Protein AF-A0A7Z8PC72-F1 (afdb_monomer_lite)

Sequence (316 aa):
MDPALLLHLIEPRPSQLSETHVVFAGTAVPVVIPLSWVDAKQAAAWALKHDSLNIATRAQIALRAGLDQQVWAYLQQDLRGRPLSLELERVLALWAAREQARLSLPAGSELVISGLEARERSTLQRHLSRALNEARIFWQPIGLPRWAGPVHFHILGAAPSPTDTAPDLRPALPRLVLSGPRDPATLRAAAAREINALILAQLAPPPGGWPPWLTVGLDGVMSARANGQVPSPLQALRQRQLAGGAAILTLLRLPAPSVLDEEQQQLSIALLTLLSSDRRRSALPSFLDLIRNGQDAQAAIKTAYGLDLNDLLIER

Structure (mmCIF, N/CA/C/O backbone):
data_AF-A0A7Z8PC72-F1
#
_entry.id   AF-A0A7Z8PC72-F1
#
loop_
_atom_site.group_PDB
_atom_site.id
_atom_site.type_symbol
_atom_site.label_atom_id
_atom_site.label_alt_id
_atom_site.label_comp_id
_atom_site.label_asym_id
_atom_site.label_entity_id
_atom_site.label_seq_id
_atom_site.pdbx_PDB_ins_code
_atom_site.Cartn_x
_atom_site.Cartn_y
_atom_site.Cartn_z
_atom_site.occupancy
_atom_site.B_iso_or_equiv
_atom_site.auth_seq_id
_atom_site.auth_comp_id
_atom_site.auth_asym_id
_atom_site.auth_atom_id
_atom_site.pdbx_PDB_model_num
ATOM 1 N N . MET A 1 1 ? 18.087 -14.234 -53.894 1.00 52.16 1 MET A N 1
ATOM 2 C CA . MET A 1 1 ? 16.969 -14.384 -52.941 1.00 52.16 1 MET A CA 1
ATOM 3 C C . MET A 1 1 ? 16.484 -12.978 -52.647 1.00 52.16 1 MET A C 1
ATOM 5 O O . MET A 1 1 ? 17.316 -12.158 -52.282 1.00 52.16 1 MET A O 1
ATOM 9 N N . ASP A 1 2 ? 15.224 -12.665 -52.943 1.00 56.78 2 ASP A N 1
ATOM 10 C CA . ASP A 1 2 ? 14.689 -11.310 -52.773 1.00 56.78 2 ASP A CA 1
ATOM 11 C C . ASP A 1 2 ? 14.478 -11.024 -51.271 1.00 56.78 2 ASP A C 1
ATOM 13 O O . ASP A 1 2 ? 13.698 -11.738 -50.634 1.00 56.78 2 ASP A O 1
ATOM 17 N N . PRO A 1 3 ? 15.169 -10.036 -50.671 1.00 56.97 3 PRO A N 1
ATOM 18 C CA . PRO A 1 3 ? 14.983 -9.687 -49.264 1.00 56.97 3 PRO A CA 1
ATOM 19 C C . PRO A 1 3 ? 13.542 -9.258 -48.934 1.00 56.97 3 PRO A C 1
ATOM 21 O O . PRO A 1 3 ? 13.123 -9.405 -47.787 1.00 56.97 3 PRO A O 1
ATOM 24 N N . ALA A 1 4 ? 12.752 -8.812 -49.919 1.00 55.69 4 ALA A N 1
ATOM 25 C CA . ALA A 1 4 ? 11.340 -8.483 -49.723 1.00 55.69 4 ALA A CA 1
ATOM 26 C C . ALA A 1 4 ? 10.465 -9.725 -49.446 1.00 55.69 4 ALA A C 1
ATOM 28 O O . ALA A 1 4 ? 9.515 -9.655 -48.667 1.00 55.69 4 ALA A O 1
ATOM 29 N N . LEU A 1 5 ? 10.819 -10.889 -50.006 1.00 54.50 5 LEU A N 1
ATOM 30 C CA . LEU A 1 5 ? 10.111 -12.158 -49.783 1.00 54.50 5 LEU A CA 1
ATOM 31 C C . LEU A 1 5 ? 10.375 -12.747 -48.388 1.00 54.50 5 LEU A C 1
ATOM 33 O O . LEU A 1 5 ? 9.499 -13.398 -47.824 1.00 54.50 5 LEU A O 1
ATOM 37 N N . LEU A 1 6 ? 11.548 -12.480 -47.802 1.00 53.44 6 LEU A N 1
ATOM 38 C CA . LEU A 1 6 ? 11.867 -12.870 -46.423 1.00 53.44 6 LEU A CA 1
ATOM 39 C C . LEU A 1 6 ? 11.043 -12.084 -45.391 1.00 53.44 6 LEU A C 1
ATOM 41 O O . LEU A 1 6 ? 10.697 -12.635 -44.352 1.00 53.44 6 LEU A O 1
ATOM 45 N N . LEU A 1 7 ? 10.679 -10.830 -45.685 1.00 55.28 7 LEU A N 1
ATOM 46 C CA . LEU A 1 7 ? 9.889 -9.978 -44.785 1.00 55.28 7 LEU A CA 1
ATOM 47 C C . LEU A 1 7 ? 8.394 -10.335 -44.763 1.00 55.28 7 LEU A C 1
ATOM 49 O O . LEU A 1 7 ? 7.742 -10.145 -43.740 1.00 55.28 7 LEU A O 1
ATOM 53 N N . HIS A 1 8 ? 7.848 -10.896 -45.847 1.00 53.44 8 HIS A N 1
ATOM 54 C CA . HIS A 1 8 ? 6.446 -11.338 -45.906 1.00 53.44 8 HIS A CA 1
ATOM 55 C C . HIS A 1 8 ? 6.160 -12.659 -45.175 1.00 53.44 8 HIS A C 1
ATOM 57 O O . HIS A 1 8 ? 4.999 -13.032 -45.026 1.00 53.44 8 HIS A O 1
ATOM 63 N N . LEU A 1 9 ? 7.199 -13.356 -44.708 1.00 55.38 9 LEU A N 1
ATOM 64 C CA . LEU A 1 9 ? 7.107 -14.675 -44.071 1.00 55.38 9 LEU A CA 1
ATOM 65 C C . LEU A 1 9 ? 7.453 -14.649 -42.575 1.00 55.38 9 LEU A C 1
ATOM 67 O O . LEU A 1 9 ? 7.576 -15.703 -41.955 1.00 55.38 9 LEU A O 1
ATOM 71 N N . ILE A 1 10 ? 7.625 -13.456 -42.005 1.00 61.69 10 ILE A N 1
ATOM 72 C CA . ILE A 1 10 ? 7.911 -13.263 -40.586 1.00 61.69 10 ILE A CA 1
ATOM 73 C C . ILE A 1 10 ? 6.587 -13.106 -39.839 1.00 61.69 10 ILE A C 1
ATOM 75 O O . ILE A 1 10 ? 5.805 -12.197 -40.123 1.00 61.69 10 ILE A O 1
ATOM 79 N N . GLU A 1 11 ? 6.333 -13.985 -38.868 1.00 70.56 11 GLU A N 1
ATOM 80 C CA . GLU A 1 11 ? 5.199 -13.814 -37.963 1.00 70.56 11 GLU A CA 1
ATOM 81 C C . GLU A 1 11 ? 5.275 -12.450 -37.250 1.00 70.56 11 GLU A C 1
ATOM 83 O O . GLU A 1 11 ? 6.350 -12.025 -36.825 1.00 70.56 11 GLU A O 1
ATOM 88 N N . PRO A 1 12 ? 4.141 -11.759 -37.033 1.00 76.88 12 PRO A N 1
ATOM 89 C CA . PRO A 1 12 ? 4.134 -10.435 -36.404 1.00 76.88 12 PRO A CA 1
ATOM 90 C C . PRO A 1 12 ? 4.516 -10.462 -34.913 1.00 76.88 12 PRO A C 1
ATOM 92 O O . PRO A 1 12 ? 4.591 -9.412 -34.268 1.00 76.88 12 PRO A O 1
ATOM 95 N N . ARG A 1 13 ? 4.712 -11.653 -34.333 1.00 83.12 13 ARG A N 1
ATOM 96 C CA . ARG A 1 13 ? 5.113 -11.843 -32.939 1.00 83.12 13 ARG A CA 1
ATOM 97 C C . ARG A 1 13 ? 6.444 -12.591 -32.878 1.00 83.12 13 ARG A C 1
ATOM 99 O O . ARG A 1 13 ? 6.596 -13.597 -33.565 1.00 83.12 13 ARG A O 1
ATOM 106 N N . PRO A 1 14 ? 7.396 -12.127 -32.053 1.00 88.50 14 PRO A N 1
ATOM 107 C CA . PRO A 1 14 ? 8.634 -12.856 -31.850 1.00 88.50 14 PRO A CA 1
ATOM 108 C C . PRO A 1 14 ? 8.348 -14.190 -31.151 1.00 88.50 14 PRO A C 1
ATOM 110 O O . PRO A 1 14 ? 7.532 -14.260 -30.233 1.00 88.50 14 PRO A O 1
ATOM 113 N N . SER A 1 15 ? 9.045 -15.233 -31.593 1.00 88.88 15 SER A N 1
ATOM 114 C CA . SER A 1 15 ? 9.055 -16.563 -30.972 1.00 88.88 15 SER A CA 1
ATOM 115 C C . SER A 1 15 ? 9.942 -16.614 -29.725 1.00 88.88 15 SER A C 1
ATOM 117 O O . SER A 1 15 ? 9.677 -17.373 -28.795 1.00 88.88 15 SER A O 1
ATOM 119 N N . GLN A 1 16 ? 11.002 -15.798 -29.706 1.00 90.19 16 GLN A N 1
ATOM 120 C CA . GLN A 1 16 ? 11.857 -15.579 -28.547 1.00 90.19 16 GLN A CA 1
ATOM 121 C C . GLN A 1 16 ? 12.235 -14.107 -28.465 1.00 90.19 16 GLN A C 1
ATOM 123 O O . GLN A 1 16 ? 12.408 -13.420 -29.475 1.00 90.19 16 GLN A O 1
ATOM 128 N N . LEU A 1 17 ? 12.416 -13.640 -27.240 1.00 89.94 17 LEU A N 1
ATOM 129 C CA . LEU A 1 17 ? 12.844 -12.288 -26.945 1.00 89.94 17 LEU A CA 1
ATOM 130 C C . LEU A 1 17 ? 13.900 -12.335 -25.845 1.00 89.94 17 LEU A C 1
ATOM 132 O O . LEU A 1 17 ? 13.736 -13.054 -24.860 1.00 89.94 17 LEU A O 1
ATOM 136 N N . SER A 1 18 ? 14.966 -11.560 -26.014 1.00 88.81 18 SER A N 1
ATOM 137 C CA . SER A 1 18 ? 16.018 -11.360 -25.018 1.00 88.81 18 SER A CA 1
ATOM 138 C C . SER A 1 18 ? 16.318 -9.868 -24.836 1.00 88.81 18 SER A C 1
ATOM 140 O O . SER A 1 18 ? 15.707 -9.010 -25.473 1.00 88.81 18 SER A O 1
ATOM 142 N N . GLU A 1 19 ? 17.290 -9.546 -23.980 1.00 84.81 19 GLU A N 1
ATOM 143 C CA . GLU A 1 19 ? 17.751 -8.168 -23.761 1.00 84.81 19 GLU A CA 1
ATOM 144 C C . GLU A 1 19 ? 18.417 -7.532 -24.987 1.00 84.81 19 GLU A C 1
ATOM 146 O O . GLU A 1 19 ? 18.493 -6.305 -25.077 1.00 84.81 19 GLU A O 1
ATOM 151 N N . THR A 1 20 ? 18.922 -8.344 -25.919 1.00 89.44 20 THR A N 1
ATOM 152 C CA . THR A 1 20 ? 19.768 -7.870 -27.024 1.00 89.44 20 THR A CA 1
ATOM 153 C C . THR A 1 20 ? 19.203 -8.168 -28.404 1.00 89.44 20 THR A C 1
ATOM 155 O O . THR A 1 20 ? 19.585 -7.494 -29.360 1.00 89.44 20 THR A O 1
ATOM 158 N N . HIS A 1 21 ? 18.288 -9.129 -28.535 1.00 92.00 21 HIS A N 1
ATOM 159 C CA . HIS A 1 21 ? 17.734 -9.539 -29.824 1.00 92.00 21 HIS A CA 1
ATOM 160 C C . HIS A 1 21 ? 16.311 -10.101 -29.713 1.00 92.00 21 HIS A C 1
ATOM 162 O O . HIS A 1 21 ? 15.885 -10.589 -28.664 1.00 92.00 21 HIS A O 1
ATOM 168 N N . VAL A 1 22 ? 15.595 -10.053 -30.834 1.00 91.56 22 VAL A N 1
ATOM 169 C CA . VAL A 1 22 ? 14.314 -10.726 -31.079 1.00 91.56 22 VAL A CA 1
ATOM 170 C C . VAL A 1 22 ? 14.531 -11.851 -32.088 1.00 91.56 22 VAL A C 1
ATOM 172 O O . VAL A 1 22 ? 15.295 -11.687 -33.041 1.00 91.56 22 VAL A O 1
ATOM 175 N N . VAL A 1 23 ? 13.860 -12.984 -31.893 1.00 91.62 23 VAL A N 1
ATOM 176 C CA . VAL A 1 23 ? 13.876 -14.107 -32.838 1.00 91.62 23 VAL A CA 1
ATOM 177 C C . VAL A 1 23 ? 12.476 -14.322 -33.376 1.00 91.62 23 VAL A C 1
ATOM 179 O O . VAL A 1 23 ? 11.549 -14.624 -32.621 1.00 91.62 23 VAL A O 1
ATOM 182 N N . PHE A 1 24 ? 12.323 -14.224 -34.688 1.00 90.12 24 PHE A N 1
ATOM 183 C CA . PHE A 1 24 ? 11.084 -14.571 -35.368 1.00 90.12 24 PHE A CA 1
ATOM 184 C C . PHE A 1 24 ? 11.175 -15.972 -35.957 1.00 90.12 24 PHE A C 1
ATOM 186 O O . PHE A 1 24 ? 12.216 -16.363 -36.494 1.00 90.12 24 PHE A O 1
ATOM 193 N N . ALA A 1 25 ? 10.069 -16.712 -35.880 1.00 85.94 25 ALA A N 1
ATOM 194 C CA . ALA A 1 25 ? 9.925 -17.941 -36.636 1.00 85.94 25 ALA A CA 1
ATOM 195 C C . ALA A 1 25 ? 9.912 -17.576 -38.126 1.00 85.94 25 ALA A C 1
ATOM 197 O O . ALA A 1 25 ? 9.017 -16.875 -38.595 1.00 85.94 25 ALA A O 1
ATOM 198 N N . GLY A 1 26 ? 10.953 -17.990 -38.846 1.00 81.12 26 GLY A N 1
ATOM 199 C CA . GLY A 1 26 ? 10.997 -17.909 -40.299 1.00 81.12 26 GLY A CA 1
ATOM 200 C C . GLY A 1 26 ? 10.663 -19.264 -40.905 1.00 81.12 26 GLY A C 1
ATOM 201 O O . GLY A 1 26 ? 10.882 -20.309 -40.295 1.00 81.12 26 GLY A O 1
ATOM 202 N N . THR A 1 27 ? 10.150 -19.250 -42.129 1.00 75.69 27 THR A N 1
ATOM 203 C CA . THR A 1 27 ? 9.733 -20.459 -42.857 1.00 75.69 27 THR A CA 1
ATOM 204 C C . THR A 1 27 ? 10.882 -21.409 -43.199 1.00 75.69 27 THR A C 1
ATOM 206 O O . THR A 1 27 ? 10.653 -22.609 -43.314 1.00 75.69 27 THR A O 1
ATOM 209 N N . ALA A 1 28 ? 12.106 -20.893 -43.354 1.00 79.62 28 ALA A N 1
ATOM 210 C CA . ALA A 1 28 ? 13.301 -21.693 -43.647 1.00 79.62 28 ALA A CA 1
ATOM 211 C C . ALA A 1 28 ? 14.331 -21.680 -42.507 1.00 79.62 28 ALA A C 1
ATOM 213 O O . ALA A 1 28 ? 14.923 -22.710 -42.198 1.00 79.62 28 ALA A O 1
ATOM 214 N N . VAL A 1 29 ? 14.550 -20.519 -41.881 1.00 83.25 29 VAL A N 1
ATOM 215 C CA . VAL A 1 29 ? 15.476 -20.329 -40.755 1.00 83.25 29 VAL A CA 1
ATOM 216 C C . VAL A 1 29 ? 14.937 -19.254 -39.804 1.00 83.25 29 VAL A C 1
ATOM 218 O O . VAL A 1 29 ? 14.271 -18.327 -40.274 1.00 83.25 29 VAL A O 1
ATOM 221 N N . PRO A 1 30 ? 15.220 -19.328 -38.490 1.00 87.31 30 PRO A N 1
ATOM 222 C CA . PRO A 1 30 ? 14.888 -18.255 -37.560 1.00 87.31 30 PRO A CA 1
ATOM 223 C C . PRO A 1 30 ? 15.562 -16.940 -37.963 1.00 87.31 30 PRO A C 1
ATOM 225 O O . PRO A 1 30 ? 16.752 -16.917 -38.283 1.00 87.31 30 PRO A O 1
ATOM 228 N N . VAL A 1 31 ? 14.814 -15.839 -37.912 1.00 88.69 31 VAL A N 1
ATOM 229 C CA . VAL A 1 31 ? 15.350 -14.500 -38.186 1.00 88.69 31 VAL A CA 1
ATOM 230 C C . VAL A 1 31 ? 15.687 -13.834 -36.860 1.00 88.69 31 VAL A C 1
ATOM 232 O O . VAL A 1 31 ? 14.796 -13.565 -36.056 1.00 88.69 31 VAL A O 1
ATOM 235 N N . VAL A 1 32 ? 16.974 -13.567 -36.636 1.00 91.19 32 VAL A N 1
ATOM 236 C CA . VAL A 1 32 ? 17.475 -12.899 -35.429 1.00 91.19 32 VAL A CA 1
ATOM 237 C C . VAL A 1 32 ? 17.738 -11.433 -35.747 1.00 91.19 32 VAL A C 1
ATOM 239 O O . VAL A 1 32 ? 18.587 -11.123 -36.582 1.00 91.19 32 VAL A O 1
ATOM 242 N N . ILE A 1 33 ? 17.022 -10.528 -35.081 1.00 89.94 33 ILE A N 1
ATOM 243 C CA . ILE A 1 33 ? 17.173 -9.079 -35.263 1.00 89.94 33 ILE A CA 1
ATOM 244 C C . ILE A 1 33 ? 17.666 -8.466 -33.946 1.00 89.94 33 ILE A C 1
ATOM 246 O O . ILE A 1 33 ? 17.078 -8.750 -32.898 1.00 89.94 33 ILE A O 1
ATOM 250 N N . PRO A 1 34 ? 18.715 -7.621 -33.952 1.00 92.00 34 PRO A N 1
ATOM 251 C CA . PRO A 1 34 ? 19.104 -6.860 -32.770 1.00 92.00 34 PRO A CA 1
ATOM 252 C C . PRO A 1 34 ? 17.933 -6.025 -32.248 1.00 92.00 34 PRO A C 1
ATOM 254 O O . PRO A 1 34 ? 17.253 -5.347 -33.017 1.00 92.00 34 PRO A O 1
ATOM 257 N N . LEU A 1 35 ? 17.713 -6.017 -30.932 1.00 88.44 35 LEU A N 1
ATOM 258 C CA . LEU A 1 35 ? 16.611 -5.261 -30.329 1.00 88.44 35 LEU A CA 1
ATOM 259 C C . LEU A 1 35 ? 16.748 -3.753 -30.599 1.00 88.44 35 LEU A C 1
ATOM 261 O O . LEU A 1 35 ? 15.751 -3.050 -30.700 1.00 88.44 35 LEU A O 1
ATOM 265 N N . SER A 1 36 ? 17.982 -3.271 -30.777 1.00 90.94 36 SER A N 1
ATOM 266 C CA . SER A 1 36 ? 18.293 -1.888 -31.153 1.00 90.94 36 SER A CA 1
ATOM 267 C C . SER A 1 36 ? 17.818 -1.489 -32.554 1.00 90.94 36 SER A C 1
ATOM 269 O O . SER A 1 36 ? 17.803 -0.300 -32.855 1.00 90.94 36 SER A O 1
ATOM 271 N N . TRP A 1 37 ? 17.461 -2.448 -33.415 1.00 91.88 37 TRP A N 1
ATOM 272 C CA . TRP A 1 37 ? 16.922 -2.192 -34.759 1.00 91.88 37 TRP A CA 1
ATOM 273 C C . TRP A 1 37 ? 15.390 -2.187 -34.789 1.00 91.88 37 TRP A C 1
ATOM 275 O O . TRP A 1 37 ? 14.792 -1.832 -35.801 1.00 91.88 37 TRP A O 1
ATOM 285 N N . VAL A 1 38 ? 14.751 -2.591 -33.692 1.00 88.94 38 VAL A N 1
ATOM 286 C CA . VAL A 1 38 ? 13.297 -2.587 -33.536 1.00 88.94 38 VAL A CA 1
ATOM 287 C C . VAL A 1 38 ? 12.870 -1.249 -32.935 1.00 88.94 38 VAL A C 1
ATOM 289 O O . VAL A 1 38 ? 13.553 -0.706 -32.066 1.00 88.94 38 VAL A O 1
ATOM 292 N N . ASP A 1 39 ? 11.713 -0.731 -33.352 1.00 92.31 39 ASP A N 1
ATOM 293 C CA . ASP A 1 39 ? 11.084 0.397 -32.663 1.00 92.31 39 ASP A CA 1
ATOM 294 C C . ASP A 1 39 ? 10.941 0.106 -31.156 1.00 92.31 39 ASP A C 1
ATOM 296 O O . ASP A 1 39 ? 10.435 -0.943 -30.747 1.00 92.31 39 ASP A O 1
ATOM 300 N N . ALA A 1 40 ? 11.380 1.047 -30.317 1.00 91.56 40 ALA A N 1
ATOM 301 C CA . ALA A 1 40 ? 11.460 0.833 -28.876 1.00 91.56 40 ALA A CA 1
ATOM 302 C C . ALA A 1 40 ? 10.089 0.535 -28.246 1.00 91.56 40 ALA A C 1
ATOM 304 O O . ALA A 1 40 ? 9.997 -0.301 -27.343 1.00 91.56 40 ALA A O 1
ATOM 305 N N . LYS A 1 41 ? 9.009 1.173 -28.724 1.00 92.88 41 LYS A N 1
ATOM 306 C CA . LYS A 1 41 ? 7.657 0.937 -28.198 1.00 92.88 41 LYS A CA 1
ATOM 307 C C . LYS A 1 41 ? 7.146 -0.436 -28.611 1.00 92.88 41 LYS A C 1
ATOM 309 O O . LYS A 1 41 ? 6.543 -1.124 -27.790 1.00 92.88 41 LYS A O 1
ATOM 314 N N . GLN A 1 42 ? 7.425 -0.856 -29.842 1.00 91.44 42 GLN A N 1
ATOM 315 C CA . GLN A 1 42 ? 7.086 -2.195 -30.317 1.00 91.44 42 GLN A CA 1
ATOM 316 C C . GLN A 1 42 ? 7.837 -3.282 -29.532 1.00 91.44 42 GLN A C 1
ATOM 318 O O . GLN A 1 42 ? 7.214 -4.226 -29.040 1.00 91.44 42 GLN A O 1
ATOM 323 N N . ALA A 1 43 ? 9.150 -3.119 -29.347 1.00 91.00 43 ALA A N 1
ATOM 324 C CA . ALA A 1 43 ? 9.986 -4.009 -28.541 1.00 91.00 43 ALA A CA 1
ATOM 325 C C . ALA A 1 43 ? 9.466 -4.138 -27.101 1.00 91.00 43 ALA A C 1
ATOM 327 O O . ALA A 1 43 ? 9.353 -5.241 -26.567 1.00 91.00 43 ALA A O 1
ATOM 328 N N . ALA A 1 44 ? 9.090 -3.017 -26.484 1.00 92.62 44 ALA A N 1
ATOM 329 C CA . ALA A 1 44 ? 8.515 -2.988 -25.148 1.00 92.62 44 ALA A CA 1
ATOM 330 C C . ALA A 1 44 ? 7.132 -3.652 -25.066 1.00 92.62 44 ALA A C 1
ATOM 332 O O . ALA A 1 44 ? 6.868 -4.407 -24.130 1.00 92.62 44 ALA A O 1
ATOM 333 N N . ALA A 1 45 ? 6.263 -3.423 -26.054 1.00 91.56 45 ALA A N 1
ATOM 334 C CA . ALA A 1 45 ? 4.954 -4.064 -26.125 1.00 91.56 45 ALA A CA 1
ATOM 335 C C . ALA A 1 45 ? 5.065 -5.591 -26.272 1.00 91.56 45 ALA A C 1
ATOM 337 O O . ALA A 1 45 ? 4.251 -6.319 -25.699 1.00 91.56 45 ALA A O 1
ATOM 338 N N . TRP A 1 46 ? 6.069 -6.082 -27.008 1.00 92.25 46 TRP A N 1
ATOM 339 C CA . TRP A 1 46 ? 6.406 -7.505 -27.037 1.00 92.25 46 TRP A CA 1
ATOM 340 C C . TRP A 1 46 ? 6.943 -7.976 -25.686 1.00 92.25 46 TRP A C 1
ATOM 342 O O . TRP A 1 46 ? 6.425 -8.955 -25.156 1.00 92.25 46 TRP A O 1
ATOM 352 N N . ALA A 1 47 ? 7.905 -7.259 -25.096 1.00 92.50 47 ALA A N 1
ATOM 353 C CA . ALA A 1 47 ? 8.520 -7.622 -23.820 1.00 92.50 47 ALA A CA 1
ATOM 354 C C . ALA A 1 47 ? 7.497 -7.816 -22.702 1.00 92.50 47 ALA A C 1
ATOM 356 O O . ALA A 1 47 ? 7.496 -8.861 -22.060 1.00 92.50 47 ALA A O 1
ATOM 357 N N . LEU A 1 48 ? 6.578 -6.866 -22.515 1.00 91.12 48 LEU A N 1
ATOM 358 C CA . LEU A 1 48 ? 5.556 -6.944 -21.467 1.00 91.12 48 LEU A CA 1
ATOM 359 C C . LEU A 1 48 ? 4.631 -8.167 -21.612 1.00 91.12 48 LEU A C 1
ATOM 361 O O . LEU A 1 48 ? 4.105 -8.649 -20.613 1.00 91.12 48 LEU A O 1
ATOM 365 N N . LYS A 1 49 ? 4.459 -8.693 -22.830 1.00 89.81 49 LYS A N 1
ATOM 366 C CA . LYS A 1 49 ? 3.585 -9.838 -23.136 1.00 89.81 49 LYS A CA 1
ATOM 367 C C . LYS A 1 49 ? 4.323 -11.178 -23.239 1.00 89.81 49 LYS A C 1
ATOM 369 O O . LYS A 1 49 ? 3.669 -12.193 -23.449 1.00 89.81 49 LYS A O 1
ATOM 374 N N . HIS A 1 50 ? 5.654 -11.193 -23.163 1.00 88.44 50 HIS A N 1
ATOM 375 C CA . HIS A 1 50 ? 6.443 -12.383 -23.482 1.00 88.44 50 HIS A CA 1
ATOM 376 C C . HIS A 1 50 ? 6.827 -13.171 -22.229 1.00 88.44 50 HIS A C 1
ATOM 378 O O . HIS A 1 50 ? 7.733 -12.778 -21.494 1.00 88.44 50 HIS A O 1
ATOM 384 N N . ASP A 1 51 ? 6.187 -14.323 -22.011 1.00 85.12 51 ASP A N 1
ATOM 385 C CA . ASP A 1 51 ? 6.268 -15.018 -20.723 1.00 85.12 51 ASP A CA 1
ATOM 386 C C . ASP A 1 51 ? 7.627 -15.631 -20.364 1.00 85.12 51 ASP A C 1
ATOM 388 O O . ASP A 1 51 ? 7.927 -15.827 -19.187 1.00 85.12 51 ASP A O 1
ATOM 392 N N . SER A 1 52 ? 8.491 -15.856 -21.353 1.00 84.62 52 SER A N 1
ATOM 393 C CA . SER A 1 52 ? 9.844 -16.376 -21.123 1.00 84.62 52 SER A CA 1
ATOM 394 C C . SER A 1 52 ? 10.817 -15.360 -20.518 1.00 84.62 52 SER A C 1
ATOM 396 O O . SER A 1 52 ? 11.865 -15.754 -20.011 1.00 84.62 52 SER A O 1
ATOM 398 N N . LEU A 1 53 ? 10.526 -14.058 -20.601 1.00 89.25 53 LEU A N 1
ATOM 399 C CA . LEU A 1 53 ? 11.386 -13.038 -20.008 1.00 89.25 53 LEU A CA 1
ATOM 400 C C . LEU A 1 53 ? 11.122 -12.934 -18.511 1.00 89.25 53 LEU A C 1
ATOM 402 O O . LEU A 1 53 ? 9.965 -12.923 -18.085 1.00 89.25 53 LEU A O 1
ATOM 406 N N . ASN A 1 54 ? 12.169 -12.754 -17.710 1.00 91.19 54 ASN A N 1
ATOM 407 C CA . ASN A 1 54 ? 11.970 -12.399 -16.310 1.00 91.19 54 ASN A CA 1
ATOM 408 C C . ASN A 1 54 ? 11.354 -10.986 -16.191 1.00 91.19 54 ASN A C 1
ATOM 410 O O . ASN A 1 54 ? 11.482 -10.144 -17.086 1.00 91.19 54 ASN A O 1
ATOM 414 N N . ILE A 1 55 ? 10.677 -10.722 -15.072 1.00 91.19 55 ILE A N 1
ATOM 415 C CA . ILE A 1 55 ? 9.957 -9.462 -14.836 1.00 91.19 55 ILE A CA 1
ATOM 416 C C . ILE A 1 55 ? 10.871 -8.223 -14.914 1.00 91.19 55 ILE A C 1
ATOM 418 O O . ILE A 1 55 ? 10.455 -7.177 -15.415 1.00 91.19 55 ILE A O 1
ATOM 422 N N . ALA A 1 56 ? 12.123 -8.340 -14.458 1.00 92.19 56 ALA A N 1
ATOM 423 C CA . ALA A 1 56 ? 13.081 -7.242 -14.421 1.00 92.19 56 ALA A CA 1
ATOM 424 C C . ALA A 1 56 ? 13.484 -6.812 -15.837 1.00 92.19 56 ALA A C 1
ATOM 426 O O . ALA A 1 56 ? 13.438 -5.623 -16.150 1.00 92.19 56 ALA A O 1
ATOM 427 N N . THR A 1 57 ? 13.783 -7.769 -16.717 1.00 92.94 57 THR A N 1
ATOM 428 C CA . THR A 1 57 ? 14.088 -7.535 -18.130 1.00 92.94 57 THR A CA 1
ATOM 429 C C . THR A 1 57 ? 12.896 -6.908 -18.854 1.00 92.94 57 THR A C 1
ATOM 431 O O . THR A 1 57 ? 13.067 -5.916 -19.567 1.00 92.94 57 THR A O 1
ATOM 434 N N . ARG A 1 58 ? 11.668 -7.411 -18.634 1.00 93.62 58 ARG A N 1
ATOM 435 C CA . ARG A 1 58 ? 10.455 -6.818 -19.234 1.00 93.62 58 ARG A CA 1
ATOM 436 C C . ARG A 1 58 ? 10.282 -5.358 -18.819 1.00 93.62 58 ARG A C 1
ATOM 438 O O . ARG A 1 58 ? 10.095 -4.494 -19.677 1.00 93.62 58 ARG A O 1
ATOM 445 N N . ALA A 1 59 ? 10.395 -5.078 -17.519 1.00 92.38 59 ALA A N 1
ATOM 446 C CA . ALA A 1 59 ? 10.309 -3.723 -16.983 1.00 92.38 59 ALA A CA 1
ATOM 447 C C . ALA A 1 59 ? 11.422 -2.826 -17.543 1.00 92.38 59 ALA A C 1
ATOM 449 O O . ALA A 1 59 ? 11.152 -1.706 -17.967 1.00 92.38 59 ALA A O 1
ATOM 450 N N . GLN A 1 60 ? 12.663 -3.314 -17.613 1.00 93.25 60 GLN A N 1
ATOM 451 C CA . GLN A 1 60 ? 13.800 -2.544 -18.111 1.00 93.25 60 GLN A CA 1
ATOM 452 C C . GLN A 1 60 ? 13.633 -2.139 -19.581 1.00 93.25 60 GLN A C 1
ATOM 454 O O . GLN A 1 60 ? 13.866 -0.974 -19.915 1.00 93.25 60 GLN A O 1
ATOM 459 N N . ILE A 1 61 ? 13.235 -3.071 -20.455 1.00 92.94 61 ILE A N 1
ATOM 460 C CA . ILE A 1 61 ? 13.004 -2.792 -21.881 1.00 92.94 61 ILE A CA 1
ATOM 461 C C . ILE A 1 61 ? 11.902 -1.738 -22.029 1.00 92.94 61 ILE A C 1
ATOM 463 O O . ILE A 1 61 ? 12.077 -0.751 -22.743 1.00 92.94 61 ILE A O 1
ATOM 467 N N . ALA A 1 62 ? 10.795 -1.896 -21.305 1.00 93.38 62 ALA A N 1
ATOM 468 C CA . ALA A 1 62 ? 9.666 -0.986 -21.415 1.00 93.38 62 ALA A CA 1
ATOM 469 C C . ALA A 1 62 ? 9.921 0.406 -20.807 1.00 93.38 62 ALA A C 1
ATOM 471 O O . ALA A 1 62 ? 9.502 1.406 -21.391 1.00 93.38 62 ALA A O 1
ATOM 472 N N . LEU A 1 63 ? 10.699 0.507 -19.724 1.00 91.94 63 LEU A N 1
ATOM 473 C CA . LEU A 1 63 ? 11.156 1.791 -19.176 1.00 91.94 63 LEU A CA 1
ATOM 474 C C . LEU A 1 63 ? 12.124 2.514 -20.123 1.00 91.94 63 LEU A C 1
ATOM 476 O O . LEU A 1 63 ? 12.085 3.735 -20.235 1.00 91.94 63 LEU A O 1
ATOM 480 N N . ARG A 1 64 ? 12.990 1.788 -20.847 1.00 91.06 64 ARG A N 1
ATOM 481 C CA . ARG A 1 64 ? 13.850 2.394 -21.887 1.00 91.06 64 ARG A CA 1
ATOM 482 C C . ARG A 1 64 ? 13.035 2.977 -23.046 1.00 91.06 64 ARG A C 1
ATOM 484 O O . ARG A 1 64 ? 13.481 3.943 -23.654 1.00 91.06 64 ARG A O 1
ATOM 491 N N . ALA A 1 65 ? 11.856 2.422 -23.319 1.00 91.94 65 ALA A N 1
ATOM 492 C CA . ALA A 1 65 ? 10.927 2.910 -24.337 1.00 91.94 65 ALA A CA 1
ATOM 493 C C . ALA A 1 65 ? 9.986 4.033 -23.849 1.00 91.94 65 ALA A C 1
ATOM 495 O O . ALA A 1 65 ? 9.143 4.494 -24.621 1.00 91.94 65 ALA A O 1
ATOM 496 N N . GLY A 1 66 ? 10.097 4.463 -22.584 1.00 89.38 66 GLY A N 1
ATOM 497 C CA . GLY A 1 66 ? 9.234 5.489 -21.987 1.00 89.38 66 GLY A CA 1
ATOM 498 C C . GLY A 1 66 ? 7.790 5.035 -21.747 1.00 89.38 66 GLY A C 1
ATOM 499 O O . GLY A 1 66 ? 6.879 5.861 -21.732 1.00 89.38 66 GLY A O 1
ATOM 500 N N . LEU A 1 67 ? 7.550 3.726 -21.602 1.00 90.31 67 LEU A N 1
ATOM 501 C CA . LEU A 1 67 ? 6.222 3.157 -21.330 1.00 90.31 67 LEU A CA 1
ATOM 502 C C . LEU A 1 67 ? 5.944 3.016 -19.822 1.00 90.31 67 LEU A C 1
ATOM 504 O O . LEU A 1 67 ? 5.386 2.016 -19.372 1.00 90.31 67 LEU A O 1
ATOM 508 N N . ASP A 1 68 ? 6.314 4.027 -19.039 1.00 86.94 68 ASP A N 1
ATOM 509 C CA . ASP A 1 68 ? 6.297 4.043 -17.570 1.00 86.94 68 ASP A CA 1
ATOM 510 C C . ASP A 1 68 ? 4.955 3.600 -16.967 1.00 86.94 68 ASP A C 1
ATOM 512 O O . ASP A 1 68 ? 4.915 2.754 -16.074 1.00 86.94 68 ASP A O 1
ATOM 516 N N . GLN A 1 69 ? 3.837 4.119 -17.487 1.00 83.50 69 GLN A N 1
ATOM 517 C CA . GLN A 1 69 ? 2.495 3.769 -17.003 1.00 83.50 69 GLN A CA 1
ATOM 518 C C . GLN A 1 69 ? 2.142 2.297 -17.259 1.00 83.50 69 GLN A C 1
ATOM 520 O O . GLN A 1 69 ? 1.513 1.655 -16.420 1.00 83.50 69 GLN A O 1
ATOM 525 N N . GLN A 1 70 ? 2.557 1.748 -18.404 1.00 87.88 70 GLN A N 1
ATOM 526 C CA . GLN A 1 70 ? 2.270 0.357 -18.770 1.00 87.88 70 GLN A CA 1
ATOM 527 C C . GLN A 1 70 ? 3.126 -0.605 -17.949 1.00 87.88 70 GLN A C 1
ATOM 529 O O . GLN A 1 70 ? 2.616 -1.611 -17.461 1.00 87.88 70 GLN A O 1
ATOM 534 N N . VAL A 1 71 ? 4.403 -0.259 -17.739 1.00 89.00 71 VAL A N 1
ATOM 535 C CA . VAL A 1 71 ? 5.282 -0.970 -16.804 1.00 89.00 71 VAL A CA 1
ATOM 536 C C . VAL A 1 71 ? 4.676 -0.960 -15.419 1.00 89.00 71 VAL A C 1
ATOM 538 O O . VAL A 1 71 ? 4.634 -2.001 -14.773 1.00 89.00 71 VAL A O 1
ATOM 541 N N . TRP A 1 72 ? 4.166 0.185 -14.966 1.00 84.12 72 TRP A N 1
ATOM 542 C CA . TRP A 1 72 ? 3.590 0.252 -13.638 1.00 84.12 72 TRP A CA 1
ATOM 543 C C . TRP A 1 72 ? 2.353 -0.633 -13.489 1.00 84.12 72 TRP A C 1
ATOM 545 O O . TRP A 1 72 ? 2.298 -1.446 -12.569 1.00 84.12 72 TRP A O 1
ATOM 555 N N . ALA A 1 73 ? 1.406 -0.549 -14.425 1.00 82.56 73 ALA A N 1
ATOM 556 C CA . ALA A 1 73 ? 0.225 -1.408 -14.425 1.00 82.56 73 ALA A CA 1
ATOM 557 C C . ALA A 1 73 ? 0.601 -2.901 -14.446 1.00 82.56 73 ALA A C 1
ATOM 559 O O . ALA A 1 73 ? 0.017 -3.699 -13.714 1.00 82.56 73 ALA A O 1
ATOM 560 N N . TYR A 1 74 ? 1.613 -3.269 -15.236 1.00 86.00 74 TYR A N 1
ATOM 561 C CA . TYR A 1 74 ? 2.146 -4.628 -15.292 1.00 86.00 74 TYR A CA 1
ATOM 562 C C . TYR A 1 74 ? 2.760 -5.071 -13.953 1.00 86.00 74 TYR A C 1
ATOM 564 O O . TYR A 1 74 ? 2.414 -6.128 -13.426 1.00 86.00 74 TYR A O 1
ATOM 572 N N . LEU A 1 75 ? 3.616 -4.244 -13.347 1.00 84.81 75 LEU A N 1
ATOM 573 C CA . LEU A 1 75 ? 4.238 -4.536 -12.054 1.00 84.81 75 LEU A CA 1
ATOM 574 C C . LEU A 1 75 ? 3.204 -4.631 -10.922 1.00 84.81 75 LEU A C 1
ATOM 576 O O . LEU A 1 75 ? 3.323 -5.510 -10.075 1.00 84.81 75 LEU A O 1
ATOM 580 N N . GLN A 1 76 ? 2.163 -3.792 -10.917 1.00 78.81 76 GLN A N 1
ATOM 581 C CA . GLN A 1 76 ? 1.053 -3.894 -9.956 1.00 78.81 76 GLN A CA 1
ATOM 582 C C . GLN A 1 76 ? 0.271 -5.205 -10.072 1.00 78.81 76 GLN A C 1
ATOM 584 O O . GLN A 1 76 ? -0.366 -5.635 -9.107 1.00 78.81 76 GLN A O 1
ATOM 589 N N . GLN A 1 77 ? 0.251 -5.816 -11.255 1.00 79.88 77 GLN A N 1
ATOM 590 C CA . GLN A 1 77 ? -0.396 -7.105 -11.470 1.00 79.88 77 GLN A CA 1
ATOM 591 C C . GLN A 1 77 ? 0.510 -8.256 -11.030 1.00 79.88 77 GLN A C 1
ATOM 593 O O . GLN A 1 77 ? 0.045 -9.127 -10.296 1.00 79.88 77 GLN A O 1
ATOM 598 N N . ASP A 1 78 ? 1.790 -8.244 -11.413 1.00 80.38 78 ASP A N 1
ATOM 599 C CA . ASP A 1 78 ? 2.692 -9.373 -11.148 1.00 80.38 78 ASP A CA 1
ATOM 600 C C . ASP A 1 78 ? 3.257 -9.396 -9.716 1.00 80.38 78 ASP A C 1
ATOM 602 O O . ASP A 1 78 ? 3.371 -10.461 -9.110 1.00 80.38 78 ASP A O 1
ATOM 606 N N . LEU A 1 79 ? 3.540 -8.233 -9.113 1.00 76.50 79 LEU A N 1
ATOM 607 C CA . LEU A 1 79 ? 4.126 -8.148 -7.766 1.00 76.50 79 LEU A CA 1
ATOM 608 C C . LEU A 1 79 ? 3.141 -8.450 -6.629 1.00 76.50 79 LEU A C 1
ATOM 610 O O . LEU A 1 79 ? 3.510 -8.363 -5.454 1.00 76.50 79 LEU A O 1
ATOM 614 N N . ARG A 1 80 ? 1.891 -8.810 -6.930 1.00 71.19 80 ARG A N 1
ATOM 615 C CA . ARG A 1 80 ? 0.869 -9.106 -5.916 1.00 71.19 80 ARG A CA 1
ATOM 616 C C . ARG A 1 80 ? 1.314 -10.273 -5.040 1.00 71.19 80 ARG A C 1
ATOM 618 O O . ARG A 1 80 ? 1.498 -11.387 -5.515 1.00 71.19 80 ARG A O 1
ATOM 625 N N . GLY A 1 81 ? 1.527 -10.002 -3.751 1.00 65.19 81 GLY A N 1
ATOM 626 C CA . GLY A 1 81 ? 1.949 -11.015 -2.778 1.00 65.19 81 GLY A CA 1
ATOM 627 C C . GLY A 1 81 ? 3.397 -11.506 -2.926 1.00 65.19 81 GLY A C 1
ATOM 628 O O . GLY A 1 81 ? 3.844 -12.287 -2.095 1.00 65.19 81 GLY A O 1
ATOM 629 N N . ARG A 1 82 ? 4.164 -11.015 -3.913 1.00 74.81 82 ARG A N 1
ATOM 630 C CA . ARG A 1 82 ? 5.548 -11.452 -4.170 1.00 74.81 82 ARG A CA 1
ATOM 631 C C . ARG A 1 82 ? 6.590 -10.429 -3.692 1.00 74.81 82 ARG A C 1
ATOM 633 O O . ARG A 1 82 ? 6.373 -9.232 -3.885 1.00 74.81 82 ARG A O 1
ATOM 640 N N . PRO A 1 83 ? 7.710 -10.856 -3.079 1.00 75.94 83 PRO A N 1
ATOM 641 C CA . PRO A 1 83 ? 8.827 -9.955 -2.804 1.00 75.94 83 PRO A CA 1
ATOM 642 C C . PRO A 1 83 ? 9.462 -9.462 -4.114 1.00 75.94 83 PRO A C 1
ATOM 644 O O . PRO A 1 83 ? 9.371 -10.130 -5.146 1.00 75.94 83 PRO A O 1
ATOM 647 N N . LEU A 1 84 ? 10.116 -8.298 -4.072 1.00 81.00 84 LEU A N 1
ATOM 648 C CA . LEU A 1 84 ? 10.895 -7.802 -5.207 1.00 81.00 84 LEU A CA 1
ATOM 649 C C . LEU A 1 84 ? 12.144 -8.675 -5.394 1.00 81.00 84 LEU A C 1
ATOM 651 O O . LEU A 1 84 ? 12.814 -9.025 -4.424 1.00 81.00 84 LEU A O 1
ATOM 655 N N . SER A 1 85 ? 12.470 -9.029 -6.639 1.00 87.06 85 SER A N 1
ATOM 656 C CA . SER A 1 85 ? 13.775 -9.621 -6.940 1.00 87.06 85 SER A CA 1
ATOM 657 C C . SER A 1 85 ? 14.847 -8.532 -6.955 1.00 87.06 85 SER A C 1
ATOM 659 O O . SER A 1 85 ? 14.589 -7.404 -7.373 1.00 87.06 85 SER A O 1
ATOM 661 N N . LEU A 1 86 ? 16.078 -8.878 -6.577 1.00 88.19 86 LEU A N 1
ATOM 662 C CA . LEU A 1 86 ? 17.205 -7.938 -6.570 1.00 88.19 86 LEU A CA 1
ATOM 663 C C . LEU A 1 86 ? 17.479 -7.320 -7.959 1.00 88.19 86 LEU A C 1
ATOM 665 O O . LEU A 1 86 ? 17.906 -6.171 -8.072 1.00 88.19 86 LEU A O 1
ATOM 669 N N . GLU A 1 87 ? 17.206 -8.057 -9.037 1.00 91.44 87 GLU A N 1
ATOM 670 C CA . GLU A 1 87 ? 17.283 -7.536 -10.408 1.00 91.44 87 GLU A CA 1
ATOM 671 C C . GLU A 1 87 ? 16.236 -6.449 -10.665 1.00 91.44 87 GLU A C 1
ATOM 673 O O . GLU A 1 87 ? 16.561 -5.385 -11.197 1.00 91.44 87 GLU A O 1
ATOM 678 N N . LEU A 1 88 ? 14.989 -6.685 -10.248 1.00 88.88 88 LEU A N 1
ATOM 679 C CA . LEU A 1 88 ? 13.917 -5.711 -10.393 1.00 88.88 88 LEU A CA 1
ATOM 680 C C . LEU A 1 88 ? 14.162 -4.485 -9.508 1.00 88.88 88 LEU A C 1
ATOM 682 O O . LEU A 1 88 ? 13.968 -3.365 -9.971 1.00 88.88 88 LEU A O 1
ATOM 686 N N . GLU A 1 89 ? 14.653 -4.667 -8.281 1.00 87.75 89 GLU A N 1
ATOM 687 C CA . GLU A 1 89 ? 15.042 -3.561 -7.397 1.00 87.75 89 GLU A CA 1
ATOM 688 C C . GLU A 1 89 ? 16.058 -2.630 -8.067 1.00 87.75 89 GLU A C 1
ATOM 690 O O . GLU A 1 89 ? 15.892 -1.412 -8.027 1.00 87.75 89 GLU A O 1
ATOM 695 N N . ARG A 1 90 ? 17.069 -3.179 -8.755 1.00 89.94 90 ARG A N 1
ATOM 696 C CA . ARG A 1 90 ? 18.048 -2.381 -9.515 1.00 89.94 90 ARG A CA 1
ATOM 697 C C . ARG A 1 90 ? 17.397 -1.602 -10.656 1.00 89.94 90 ARG A C 1
ATOM 699 O O . ARG A 1 90 ? 17.713 -0.429 -10.851 1.00 89.94 90 ARG A O 1
ATOM 706 N N . VAL A 1 91 ? 16.489 -2.231 -11.403 1.00 91.31 91 VAL A N 1
ATOM 707 C CA . VAL A 1 91 ? 15.746 -1.570 -12.490 1.00 91.31 91 VAL A CA 1
ATOM 708 C C . VAL A 1 91 ? 14.899 -0.418 -11.943 1.00 91.31 91 VAL A C 1
ATOM 710 O O . VAL A 1 91 ? 14.943 0.688 -12.485 1.00 91.31 91 VAL A O 1
ATOM 713 N N . LEU A 1 92 ? 14.186 -0.645 -10.839 1.00 89.44 92 LEU A N 1
ATOM 714 C CA . LEU A 1 92 ? 13.361 0.369 -10.187 1.00 89.44 92 LEU A CA 1
ATOM 715 C C . LEU A 1 92 ? 14.200 1.492 -9.560 1.00 89.44 92 LEU A C 1
ATOM 717 O O . LEU A 1 92 ? 13.809 2.652 -9.641 1.00 89.44 92 LEU A O 1
ATOM 721 N N . ALA A 1 93 ? 15.373 1.188 -8.999 1.00 88.31 93 ALA A N 1
ATOM 722 C CA . ALA A 1 93 ? 16.298 2.191 -8.474 1.00 88.31 93 ALA A CA 1
ATOM 723 C C . ALA A 1 93 ? 16.862 3.093 -9.586 1.00 88.31 93 ALA A C 1
ATOM 725 O O . ALA A 1 93 ? 16.927 4.311 -9.419 1.00 88.31 93 ALA A O 1
ATOM 726 N N . LEU A 1 94 ? 17.215 2.521 -10.744 1.00 90.31 94 LEU A N 1
ATOM 727 C CA . LEU A 1 94 ? 17.633 3.295 -11.918 1.00 90.31 94 LEU A CA 1
ATOM 728 C C . LEU A 1 94 ? 16.502 4.183 -12.444 1.00 90.31 94 LEU A C 1
ATOM 730 O O . LEU A 1 94 ? 16.749 5.326 -12.830 1.00 90.31 94 LEU A O 1
ATOM 734 N N . TRP A 1 95 ? 15.267 3.677 -12.452 1.00 89.38 95 TRP A N 1
ATOM 735 C CA . TRP A 1 95 ? 14.102 4.480 -12.811 1.00 89.38 95 TRP A CA 1
ATOM 736 C C . TRP A 1 95 ? 13.882 5.625 -11.818 1.00 89.38 95 TRP A C 1
ATOM 738 O O . TRP A 1 95 ? 13.759 6.770 -12.244 1.00 89.38 95 TRP A O 1
ATOM 748 N N . ALA A 1 96 ? 13.945 5.350 -10.512 1.00 88.38 96 ALA A N 1
ATOM 749 C CA . ALA A 1 96 ? 13.820 6.367 -9.473 1.00 88.38 96 ALA A CA 1
ATOM 750 C C . ALA A 1 96 ? 14.890 7.459 -9.617 1.00 88.38 96 ALA A C 1
ATOM 752 O O . ALA A 1 96 ? 14.559 8.639 -9.574 1.00 88.38 96 ALA A O 1
ATOM 753 N N . ALA A 1 97 ? 16.150 7.090 -9.866 1.00 88.69 97 ALA A N 1
ATOM 754 C CA . ALA A 1 97 ? 17.238 8.046 -10.076 1.00 88.69 97 ALA A CA 1
ATOM 755 C C . ALA A 1 97 ? 17.016 8.930 -11.318 1.00 88.69 97 ALA A C 1
ATOM 757 O O . ALA A 1 97 ? 17.274 10.135 -11.278 1.00 88.69 97 ALA A O 1
ATOM 758 N N . ARG A 1 98 ? 16.502 8.357 -12.416 1.00 88.44 98 ARG A N 1
ATOM 759 C CA . ARG A 1 98 ? 16.133 9.122 -13.621 1.00 88.44 98 ARG A CA 1
ATOM 760 C C . ARG A 1 98 ? 14.986 10.087 -13.349 1.00 88.44 98 ARG A C 1
ATOM 762 O O . ARG A 1 98 ? 15.073 11.238 -13.762 1.00 88.44 98 ARG A O 1
ATOM 769 N N . GLU A 1 99 ? 13.954 9.648 -12.633 1.00 84.94 99 GLU A N 1
ATOM 770 C CA . GLU A 1 99 ? 12.825 10.507 -12.268 1.00 84.94 99 GLU A CA 1
ATOM 771 C C . GLU A 1 99 ? 13.247 11.626 -11.313 1.00 84.94 99 GLU A C 1
ATOM 773 O O . GLU A 1 99 ? 12.843 12.773 -11.501 1.00 84.94 99 GLU A O 1
ATOM 778 N N . GLN A 1 100 ? 14.129 11.341 -10.350 1.00 86.44 100 GLN A N 1
ATOM 779 C CA . GLN A 1 100 ? 14.730 12.369 -9.501 1.00 86.44 100 GLN A CA 1
ATOM 780 C C . GLN A 1 100 ? 15.482 13.408 -10.332 1.00 86.44 100 GLN A C 1
ATOM 782 O O . GLN A 1 100 ? 15.259 14.601 -10.147 1.00 86.44 100 GLN A O 1
ATOM 787 N N . ALA A 1 101 ? 16.332 12.972 -11.267 1.00 87.31 101 ALA A N 1
ATOM 788 C CA . ALA A 1 101 ? 17.072 13.876 -12.143 1.00 87.31 101 ALA A CA 1
ATOM 789 C C . ALA A 1 101 ? 16.131 14.706 -13.032 1.00 87.31 101 ALA A C 1
ATOM 791 O O . ALA A 1 101 ? 16.286 15.923 -13.119 1.00 87.31 101 ALA A O 1
ATOM 792 N N . ARG A 1 102 ? 15.109 14.077 -13.630 1.00 85.00 102 ARG A N 1
ATOM 793 C CA . ARG A 1 102 ? 14.088 14.744 -14.456 1.00 85.00 102 ARG A CA 1
ATOM 794 C C . ARG A 1 102 ? 13.341 15.825 -13.676 1.00 85.00 102 ARG A C 1
ATOM 796 O O . ARG A 1 102 ? 13.040 16.882 -14.222 1.00 85.00 102 ARG A O 1
ATOM 803 N N . LEU A 1 103 ? 13.051 15.564 -12.405 1.00 80.31 103 LEU A N 1
ATOM 804 C CA . LEU A 1 103 ? 12.367 16.490 -11.503 1.00 80.31 103 LEU A CA 1
ATOM 805 C C . LEU A 1 103 ? 13.325 17.433 -10.754 1.00 80.31 103 LEU A C 1
ATOM 807 O O . LEU A 1 103 ? 12.872 18.204 -9.910 1.00 80.31 103 LEU A O 1
ATOM 811 N N . SER A 1 104 ? 14.630 17.394 -11.051 1.00 84.12 104 SER A N 1
ATOM 812 C CA . SER A 1 104 ? 15.666 18.184 -10.362 1.00 84.12 104 SER A CA 1
ATOM 813 C C . SER A 1 104 ? 15.637 18.020 -8.833 1.00 84.12 104 SER A C 1
ATOM 815 O O . SER A 1 104 ? 15.857 18.967 -8.076 1.00 84.12 104 SER A O 1
ATOM 817 N N . LEU A 1 105 ? 15.330 16.809 -8.366 1.00 82.00 105 LEU A N 1
ATOM 818 C CA . LEU A 1 105 ? 15.275 16.459 -6.951 1.00 82.00 105 LEU A CA 1
ATOM 819 C C . LEU A 1 105 ? 16.665 16.053 -6.437 1.00 82.00 105 LEU A C 1
ATOM 821 O O . LEU A 1 105 ? 17.444 15.449 -7.176 1.00 82.00 105 LEU A O 1
ATOM 825 N N . PRO A 1 106 ? 16.984 16.331 -5.160 1.00 81.94 106 PRO A N 1
ATOM 826 C CA . PRO A 1 106 ? 18.261 15.937 -4.576 1.00 81.94 106 PRO A CA 1
ATOM 827 C C . PRO A 1 106 ? 18.413 14.410 -4.539 1.00 81.94 106 PRO A C 1
ATOM 829 O O . PRO A 1 106 ? 17.500 13.684 -4.134 1.00 81.94 106 PRO A O 1
ATOM 832 N N . ALA A 1 107 ? 19.593 13.929 -4.933 1.00 81.81 107 ALA A N 1
ATOM 833 C CA . ALA A 1 107 ? 19.950 12.516 -4.870 1.00 81.81 107 ALA A CA 1
ATOM 834 C C . ALA A 1 107 ? 20.225 12.058 -3.423 1.00 81.81 107 ALA A C 1
ATOM 836 O O . ALA A 1 107 ? 20.552 12.859 -2.547 1.00 81.81 107 ALA A O 1
ATOM 837 N N . GLY A 1 108 ? 20.109 10.750 -3.175 1.00 74.88 108 GLY A N 1
ATOM 838 C CA . GLY A 1 108 ? 20.579 10.109 -1.936 1.00 74.88 108 GLY A CA 1
ATOM 839 C C . GLY A 1 108 ? 19.720 10.313 -0.682 1.00 74.88 108 GLY A C 1
ATOM 840 O O . GLY A 1 108 ? 20.095 9.838 0.384 1.00 74.88 108 GLY A O 1
ATOM 841 N N . SER A 1 109 ? 18.573 10.988 -0.780 1.00 79.44 109 SER A N 1
ATOM 842 C CA . SER A 1 109 ? 17.620 11.112 0.334 1.00 79.44 109 SER A CA 1
ATOM 843 C C . SER A 1 109 ? 16.525 10.048 0.233 1.00 79.44 109 SER A C 1
ATOM 845 O O . SER A 1 109 ? 16.036 9.789 -0.859 1.00 79.44 109 SER A O 1
ATOM 847 N N . GLU A 1 110 ? 16.082 9.471 1.356 1.00 83.94 110 GLU A N 1
ATOM 848 C CA . GLU A 1 110 ? 14.893 8.588 1.391 1.00 83.94 110 GLU A CA 1
ATOM 849 C C . GLU A 1 110 ? 13.568 9.352 1.261 1.00 83.94 110 GLU A C 1
ATOM 851 O O . GLU A 1 110 ? 12.497 8.771 1.074 1.00 83.94 110 GLU A O 1
ATOM 856 N N . LEU A 1 111 ? 13.637 10.673 1.391 1.00 89.56 111 LEU A N 1
ATOM 857 C CA . LEU A 1 111 ? 12.497 11.563 1.399 1.00 89.56 111 LEU A CA 1
ATOM 858 C C . LEU A 1 111 ? 12.863 12.854 0.680 1.00 89.56 111 LEU A C 1
ATOM 860 O O . LEU A 1 111 ? 13.908 13.447 0.946 1.00 89.56 111 LEU A O 1
ATOM 864 N N . VAL A 1 112 ? 11.985 13.298 -0.212 1.00 88.38 112 VAL A N 1
ATOM 865 C CA . VAL A 1 112 ? 12.141 14.556 -0.940 1.00 88.38 112 VAL A CA 1
ATOM 866 C C . VAL A 1 112 ? 10.938 15.441 -0.661 1.00 88.38 112 VAL A C 1
ATOM 868 O O . VAL A 1 112 ? 9.808 14.972 -0.696 1.00 88.38 112 VAL A O 1
ATOM 871 N N . ILE A 1 113 ? 11.174 16.726 -0.400 1.00 88.19 113 ILE A N 1
ATOM 872 C CA . ILE A 1 113 ? 10.119 17.703 -0.110 1.00 88.19 113 ILE A CA 1
ATOM 873 C C . ILE A 1 113 ? 10.198 18.835 -1.122 1.00 88.19 113 ILE A C 1
ATOM 875 O O . ILE A 1 113 ? 11.262 19.422 -1.329 1.00 88.19 113 ILE A O 1
ATOM 879 N N . SER A 1 114 ? 9.056 19.176 -1.704 1.00 87.06 114 SER A N 1
ATOM 880 C CA . SER A 1 114 ? 8.892 20.312 -2.613 1.00 87.06 114 SER A CA 1
ATOM 881 C C . SER A 1 114 ? 7.687 21.167 -2.214 1.00 87.06 114 SER A C 1
ATOM 883 O O . SER A 1 114 ? 6.866 20.733 -1.407 1.00 87.06 114 SER A O 1
ATOM 885 N N . GLY A 1 115 ? 7.592 22.376 -2.776 1.00 83.88 115 GLY A N 1
ATOM 886 C CA . GLY A 1 115 ? 6.521 23.331 -2.457 1.00 83.88 115 GLY A CA 1
ATOM 887 C C . GLY A 1 115 ? 6.777 24.180 -1.206 1.00 83.88 115 GLY A C 1
ATOM 888 O O . GLY A 1 115 ? 5.873 24.861 -0.738 1.00 83.88 115 GLY A O 1
ATOM 889 N N . LEU A 1 116 ? 8.002 24.152 -0.661 1.00 83.25 116 LEU A N 1
ATOM 890 C CA . LEU A 1 116 ? 8.386 24.862 0.564 1.00 83.25 116 LEU A CA 1
ATOM 891 C C . LEU A 1 116 ? 9.752 25.543 0.457 1.00 83.25 116 LEU A C 1
ATOM 893 O O . LEU A 1 116 ? 10.670 25.035 -0.210 1.00 83.25 116 LEU A O 1
ATOM 897 N N . GLU A 1 117 ? 9.907 26.628 1.216 1.00 84.69 117 GLU A N 1
ATOM 898 C CA . GLU A 1 117 ? 11.188 27.297 1.439 1.00 84.69 117 GLU A CA 1
ATOM 899 C C . GLU A 1 117 ? 12.174 26.408 2.216 1.00 84.69 117 GLU A C 1
ATOM 901 O O . GLU A 1 117 ? 11.789 25.504 2.963 1.00 84.69 117 GLU A O 1
ATOM 906 N N . ALA A 1 118 ? 13.478 26.671 2.073 1.00 82.62 118 ALA A N 1
ATOM 907 C CA . ALA A 1 118 ? 14.533 25.840 2.663 1.00 82.62 118 ALA A CA 1
ATOM 908 C C . ALA A 1 118 ? 14.442 25.726 4.200 1.00 82.62 118 ALA A C 1
ATOM 910 O O . ALA A 1 118 ? 14.694 24.655 4.755 1.00 82.62 118 ALA A O 1
ATOM 911 N N . ARG A 1 119 ? 14.045 26.805 4.891 1.00 83.50 119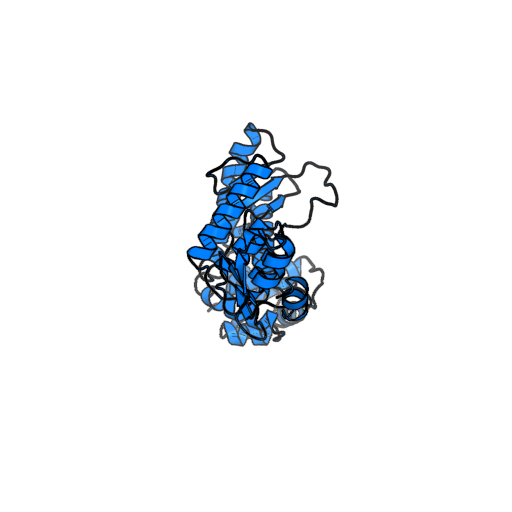 ARG A N 1
ATOM 912 C CA . ARG A 1 119 ? 13.918 26.836 6.358 1.00 83.50 119 ARG A CA 1
ATOM 913 C C . ARG A 1 119 ? 12.733 26.009 6.867 1.00 83.50 119 ARG A C 1
ATOM 915 O O . ARG A 1 119 ? 12.861 25.304 7.866 1.00 83.50 119 ARG A O 1
ATOM 922 N N . GLU A 1 120 ? 11.592 26.071 6.183 1.00 83.38 120 GLU A N 1
ATOM 923 C CA . GLU A 1 120 ? 10.409 25.265 6.520 1.00 83.38 120 GLU A CA 1
ATOM 924 C C . GLU A 1 120 ? 10.666 23.777 6.236 1.00 83.38 120 GLU A C 1
ATOM 926 O O . GLU A 1 120 ? 10.287 22.901 7.019 1.00 83.38 120 GLU A O 1
ATOM 931 N N . ARG A 1 121 ? 11.394 23.494 5.148 1.00 85.56 121 ARG A N 1
ATOM 932 C CA . ARG A 1 121 ? 11.740 22.140 4.708 1.00 85.56 121 ARG A CA 1
ATOM 933 C C . ARG A 1 121 ? 12.479 21.336 5.774 1.00 85.56 121 ARG A C 1
ATOM 935 O O . ARG A 1 121 ? 12.097 20.199 6.029 1.00 85.56 121 ARG A O 1
ATOM 942 N N . SER A 1 122 ? 13.500 21.909 6.415 1.00 83.06 122 SER A N 1
ATOM 943 C CA . SER A 1 122 ? 14.301 21.196 7.425 1.00 83.06 122 SER A CA 1
ATOM 944 C C . SER A 1 122 ? 13.486 20.828 8.669 1.00 83.06 122 SER A C 1
ATOM 946 O O . SER A 1 122 ? 13.649 19.744 9.236 1.00 83.06 122 SER A O 1
ATOM 948 N N . THR A 1 123 ? 12.558 21.700 9.070 1.00 83.44 123 THR A N 1
ATOM 949 C CA . THR A 1 123 ? 11.648 21.442 10.193 1.00 83.44 123 THR A CA 1
ATOM 950 C C . THR A 1 123 ? 10.702 20.291 9.865 1.00 83.44 123 THR A C 1
ATOM 952 O O . THR A 1 123 ? 10.575 19.350 10.651 1.00 83.44 123 THR A O 1
ATOM 955 N N . LEU A 1 124 ? 10.090 20.324 8.680 1.00 87.44 124 LEU A N 1
ATOM 956 C CA . LEU A 1 124 ? 9.104 19.329 8.262 1.00 87.44 124 LEU A CA 1
ATOM 957 C C . LEU A 1 124 ? 9.714 17.983 7.885 1.00 87.44 124 LEU A C 1
ATOM 959 O O . LEU A 1 124 ? 9.081 16.954 8.113 1.00 87.44 124 LEU A O 1
ATOM 963 N N . GLN A 1 125 ? 10.959 17.961 7.412 1.00 90.19 125 GLN A N 1
ATOM 964 C CA . GLN A 1 125 ? 11.672 16.729 7.085 1.00 90.19 125 GLN A CA 1
ATOM 965 C C . GLN A 1 125 ? 11.664 15.730 8.239 1.00 90.19 125 GLN A C 1
ATOM 967 O O . GLN A 1 125 ? 11.317 14.573 8.031 1.00 90.19 125 GLN A O 1
ATOM 972 N N . ARG A 1 126 ? 11.922 16.175 9.474 1.00 90.00 126 ARG A N 1
ATOM 973 C CA . ARG A 1 126 ? 11.876 15.289 10.649 1.00 90.00 126 ARG A CA 1
ATOM 974 C C . ARG A 1 126 ? 10.490 14.683 10.881 1.00 90.00 126 ARG A C 1
ATOM 976 O O . ARG A 1 126 ? 10.384 13.520 11.261 1.00 90.00 126 ARG A O 1
ATOM 983 N N . HIS A 1 127 ? 9.427 15.451 10.653 1.00 91.00 127 HIS A N 1
ATOM 984 C CA . HIS A 1 127 ? 8.055 14.982 10.845 1.00 91.00 127 HIS A CA 1
ATOM 985 C C . HIS A 1 127 ? 7.632 13.992 9.760 1.00 91.00 127 HIS A C 1
ATOM 987 O O . HIS A 1 127 ? 7.094 12.935 10.087 1.00 91.00 127 HIS A O 1
ATOM 993 N N . LEU A 1 128 ? 7.933 14.285 8.496 1.00 92.31 128 LEU A N 1
ATOM 994 C CA . LEU A 1 128 ? 7.598 13.400 7.381 1.00 92.31 128 LEU A CA 1
ATOM 995 C C . LEU A 1 128 ? 8.434 12.114 7.407 1.00 92.31 128 LEU A C 1
ATOM 997 O O . LEU A 1 128 ? 7.884 11.032 7.222 1.00 92.31 128 LEU A O 1
ATOM 1001 N N . SER A 1 129 ? 9.727 12.200 7.740 1.00 92.12 129 SER A N 1
ATOM 1002 C CA . SER A 1 129 ? 10.574 11.020 7.955 1.00 92.12 129 SER A CA 1
ATOM 1003 C C . SER A 1 129 ? 10.036 10.135 9.077 1.00 92.12 129 SER A C 1
ATOM 1005 O O . SER A 1 129 ? 10.029 8.915 8.937 1.00 92.12 129 SER A O 1
ATOM 1007 N N . ARG A 1 130 ? 9.531 10.726 10.169 1.00 91.75 130 ARG A N 1
ATOM 1008 C CA . ARG A 1 130 ? 8.891 9.960 11.245 1.00 91.75 130 ARG A CA 1
ATOM 1009 C C . ARG A 1 130 ? 7.614 9.266 10.771 1.00 91.75 130 ARG A C 1
ATOM 1011 O O . ARG A 1 130 ? 7.463 8.081 11.038 1.00 91.75 130 ARG A O 1
ATOM 1018 N N . ALA A 1 131 ? 6.725 9.967 10.064 1.00 93.31 131 ALA A N 1
ATOM 1019 C CA . ALA A 1 131 ? 5.505 9.365 9.515 1.00 93.31 131 ALA A CA 1
ATOM 1020 C C . ALA A 1 131 ? 5.825 8.200 8.560 1.00 93.31 131 ALA A C 1
ATOM 1022 O O . ALA A 1 131 ? 5.233 7.128 8.667 1.00 93.31 131 ALA A O 1
ATOM 1023 N N . LEU A 1 132 ? 6.820 8.384 7.687 1.00 92.81 132 LEU A N 1
ATOM 1024 C CA . LEU A 1 132 ? 7.315 7.352 6.780 1.00 92.81 132 LEU A CA 1
ATOM 1025 C C . LEU A 1 132 ? 7.882 6.140 7.527 1.00 92.81 132 LEU A C 1
ATOM 1027 O O . LEU A 1 132 ? 7.561 5.004 7.183 1.00 92.81 132 LEU A O 1
ATOM 1031 N N . ASN A 1 133 ? 8.694 6.366 8.559 1.00 92.50 133 ASN A N 1
ATOM 1032 C CA . ASN A 1 133 ? 9.255 5.286 9.360 1.00 92.50 133 ASN A CA 1
ATOM 1033 C C . ASN A 1 133 ? 8.171 4.506 10.120 1.00 92.50 133 ASN A C 1
ATOM 1035 O O . ASN A 1 133 ? 8.203 3.280 10.133 1.00 92.50 133 ASN A O 1
ATOM 1039 N N . GLU A 1 134 ? 7.179 5.190 10.695 1.00 93.19 134 GLU A N 1
ATOM 1040 C CA . GLU A 1 134 ? 6.047 4.527 11.357 1.00 93.19 134 GLU A CA 1
ATOM 1041 C C . GLU A 1 134 ? 5.224 3.688 10.380 1.00 93.19 134 GLU A C 1
ATOM 1043 O O . GLU A 1 134 ? 4.858 2.561 10.704 1.00 93.19 134 GLU A O 1
ATOM 1048 N N . ALA A 1 135 ? 4.977 4.189 9.166 1.00 92.19 135 ALA A N 1
ATOM 1049 C CA . ALA A 1 135 ? 4.310 3.415 8.123 1.00 92.19 135 ALA A CA 1
ATOM 1050 C C . ALA A 1 135 ? 5.118 2.184 7.714 1.00 92.19 135 ALA A C 1
ATOM 1052 O O . ALA A 1 135 ? 4.551 1.101 7.591 1.00 92.19 135 ALA A O 1
ATOM 1053 N N . ARG A 1 136 ? 6.442 2.315 7.568 1.00 90.31 136 ARG A N 1
ATOM 1054 C CA . ARG A 1 136 ? 7.322 1.170 7.309 1.00 90.31 136 ARG A CA 1
ATOM 1055 C C . ARG A 1 136 ? 7.242 0.151 8.436 1.00 90.31 136 ARG A C 1
ATOM 1057 O O . ARG A 1 136 ? 6.968 -1.000 8.156 1.00 90.31 136 ARG A O 1
ATOM 1064 N N . ILE A 1 137 ? 7.4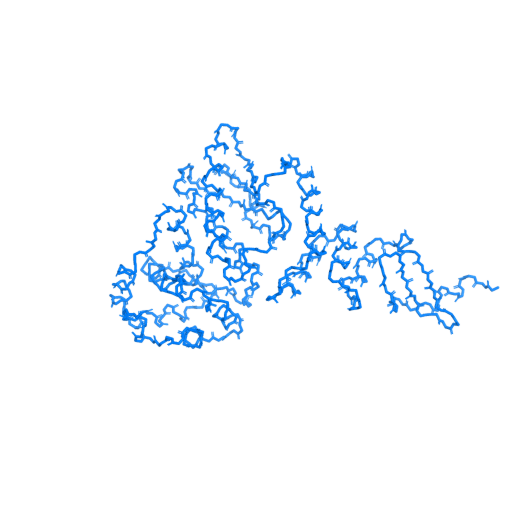03 0.553 9.696 1.00 91.12 137 ILE A N 1
ATOM 1065 C CA . ILE A 1 137 ? 7.316 -0.361 10.849 1.00 91.12 137 ILE A CA 1
ATOM 1066 C C . ILE A 1 137 ? 5.942 -1.037 10.917 1.00 91.12 137 ILE A C 1
ATOM 1068 O O . ILE A 1 137 ? 5.843 -2.231 11.203 1.00 91.12 137 ILE A O 1
ATOM 1072 N N . PHE A 1 138 ? 4.874 -0.286 10.655 1.00 91.75 138 PHE A N 1
ATOM 1073 C CA . PHE A 1 138 ? 3.525 -0.827 10.647 1.00 91.75 138 PHE A CA 1
ATOM 1074 C C . PHE A 1 138 ? 3.367 -1.891 9.556 1.00 91.75 138 PHE A C 1
ATOM 1076 O O . PHE A 1 138 ? 2.949 -3.004 9.849 1.00 91.75 138 PHE A O 1
ATOM 1083 N N . TRP A 1 139 ? 3.760 -1.596 8.322 1.00 90.56 139 TRP A N 1
ATOM 1084 C CA . TRP A 1 139 ? 3.537 -2.472 7.172 1.00 90.56 139 TRP A CA 1
ATOM 1085 C C . TRP A 1 139 ? 4.666 -3.495 6.913 1.00 90.56 139 TRP A C 1
ATOM 1087 O O . TRP A 1 139 ? 4.505 -4.406 6.097 1.00 90.56 139 TRP A O 1
ATOM 1097 N N . GLN A 1 140 ? 5.780 -3.426 7.647 1.00 87.56 140 GLN A N 1
ATOM 1098 C CA . GLN A 1 140 ? 6.939 -4.314 7.494 1.00 87.56 140 GLN A CA 1
ATOM 1099 C C . GLN A 1 140 ? 6.607 -5.810 7.623 1.00 87.56 140 GLN A C 1
ATOM 1101 O O . GLN A 1 140 ? 7.108 -6.571 6.792 1.00 87.56 140 GLN A O 1
ATOM 1106 N N . PRO A 1 141 ? 5.729 -6.268 8.545 1.00 81.81 141 PRO A N 1
ATOM 1107 C CA . PRO A 1 141 ? 5.365 -7.685 8.642 1.00 81.81 141 PRO A CA 1
ATOM 1108 C C . PRO A 1 141 ? 4.748 -8.267 7.368 1.00 81.81 141 PRO A C 1
ATOM 1110 O O . PRO A 1 141 ? 4.692 -9.483 7.215 1.00 81.81 141 PRO A O 1
ATOM 1113 N N . ILE A 1 142 ? 4.280 -7.410 6.459 1.00 76.56 142 ILE A N 1
ATOM 1114 C CA . ILE A 1 142 ? 3.596 -7.808 5.230 1.00 76.56 142 ILE A CA 1
ATOM 1115 C C . ILE A 1 142 ? 4.438 -7.530 3.973 1.00 76.56 142 ILE A C 1
ATOM 1117 O O . ILE A 1 142 ? 3.970 -7.660 2.838 1.00 76.56 142 ILE A O 1
ATOM 1121 N N . GLY A 1 143 ? 5.705 -7.152 4.179 1.00 76.31 143 GLY A N 1
ATOM 1122 C CA . GLY A 1 143 ? 6.649 -6.829 3.116 1.00 76.31 143 GLY A CA 1
ATOM 1123 C C . GLY A 1 143 ? 6.243 -5.584 2.330 1.00 76.31 143 GLY A C 1
ATOM 1124 O O . GLY A 1 143 ? 6.377 -5.578 1.108 1.00 76.31 143 GLY A O 1
ATOM 1125 N N . LEU A 1 144 ? 5.685 -4.577 3.008 1.00 81.81 144 LEU A N 1
ATOM 1126 C CA . LEU A 1 144 ? 5.336 -3.270 2.452 1.00 81.81 144 LEU A CA 1
ATOM 1127 C C . LEU A 1 144 ? 6.001 -2.145 3.264 1.00 81.81 144 LEU A C 1
ATOM 1129 O O . LEU A 1 144 ? 6.296 -2.336 4.446 1.00 81.81 144 LEU A O 1
ATOM 1133 N N . PRO A 1 145 ? 6.190 -0.953 2.672 1.00 78.62 145 PRO A N 1
ATOM 1134 C CA . PRO A 1 145 ? 5.929 -0.593 1.270 1.00 78.62 145 PRO A CA 1
ATOM 1135 C C . PRO A 1 145 ? 6.904 -1.234 0.259 1.00 78.62 145 PRO A C 1
ATOM 1137 O O . PRO A 1 145 ? 8.013 -1.603 0.626 1.00 78.62 145 PRO A O 1
ATOM 1140 N N . ARG A 1 146 ? 6.500 -1.350 -1.020 1.00 77.38 146 ARG A N 1
ATOM 1141 C CA . ARG A 1 146 ? 7.273 -2.001 -2.114 1.00 77.38 146 ARG A CA 1
ATOM 1142 C C . ARG A 1 146 ? 7.795 -1.030 -3.179 1.00 77.38 146 ARG A C 1
ATOM 1144 O O . ARG A 1 146 ? 8.016 -1.420 -4.323 1.00 77.38 146 ARG A O 1
ATOM 1151 N N . TRP A 1 147 ? 7.970 0.241 -2.835 1.00 80.81 147 TRP A N 1
ATOM 1152 C CA . TRP A 1 147 ? 8.552 1.209 -3.761 1.00 80.81 147 TRP A CA 1
ATOM 1153 C C . TRP A 1 147 ? 10.082 1.280 -3.626 1.00 80.81 147 TRP A C 1
ATOM 1155 O O . TRP A 1 147 ? 10.640 1.123 -2.542 1.00 80.81 147 TRP A O 1
ATOM 1165 N N . ALA A 1 148 ? 10.758 1.554 -4.734 1.00 78.44 148 ALA A N 1
ATOM 1166 C CA . ALA A 1 148 ? 12.152 1.930 -4.830 1.00 78.44 148 ALA A CA 1
ATOM 1167 C C . ALA A 1 148 ? 12.324 3.457 -4.816 1.00 78.44 148 ALA A C 1
ATOM 1169 O O . ALA A 1 148 ? 11.551 4.218 -5.407 1.00 78.44 148 ALA A O 1
ATOM 1170 N N . GLY A 1 149 ? 13.413 3.898 -4.193 1.00 83.56 149 GLY A N 1
ATOM 1171 C CA . GLY A 1 149 ? 13.770 5.309 -4.119 1.00 83.56 149 GLY A CA 1
ATOM 1172 C C . GLY A 1 149 ? 12.984 6.096 -3.061 1.00 83.56 149 GLY A C 1
ATOM 1173 O O . GLY A 1 149 ? 12.289 5.513 -2.222 1.00 83.56 149 GLY A O 1
ATOM 1174 N N . PRO A 1 150 ? 13.138 7.430 -3.059 1.00 87.88 150 PRO A N 1
ATOM 1175 C CA . PRO A 1 150 ? 12.511 8.281 -2.062 1.00 87.88 150 PRO A CA 1
ATOM 1176 C C . PRO A 1 150 ? 11.003 8.380 -2.219 1.00 87.88 150 PRO A C 1
ATOM 1178 O O . PRO A 1 150 ? 10.484 8.302 -3.326 1.00 87.88 150 PRO A O 1
ATOM 1181 N N . VAL A 1 151 ? 10.318 8.716 -1.129 1.00 90.06 151 VAL A N 1
ATOM 1182 C CA . VAL A 1 151 ? 8.961 9.270 -1.224 1.00 90.06 151 VAL A CA 1
ATOM 1183 C C . VAL A 1 151 ? 9.052 10.775 -1.453 1.00 90.06 151 VAL A C 1
ATOM 1185 O O . VAL A 1 151 ? 9.708 11.493 -0.690 1.00 90.06 151 VAL A O 1
ATOM 1188 N N . HIS A 1 152 ? 8.398 11.261 -2.503 1.00 90.00 152 HIS A N 1
ATOM 1189 C CA . HIS A 1 152 ? 8.314 12.681 -2.818 1.00 90.00 152 HIS A CA 1
ATOM 1190 C C . HIS A 1 152 ? 7.050 13.282 -2.206 1.00 90.00 152 HIS A C 1
ATOM 1192 O O . HIS A 1 152 ? 5.943 13.013 -2.654 1.00 90.00 152 HIS A O 1
ATOM 1198 N N . PHE A 1 153 ? 7.214 14.131 -1.197 1.00 89.88 153 PHE A N 1
ATOM 1199 C CA . PHE A 1 153 ? 6.137 14.939 -0.641 1.00 89.88 153 PHE A CA 1
ATOM 1200 C C . PHE A 1 153 ? 6.083 16.293 -1.347 1.00 89.88 153 PHE A C 1
ATOM 1202 O O . PHE A 1 153 ? 7.033 17.086 -1.327 1.00 89.88 153 PHE A O 1
ATOM 1209 N N . HIS A 1 154 ? 4.947 16.575 -1.965 1.00 88.00 154 HIS A N 1
ATOM 1210 C CA . HIS A 1 154 ? 4.616 17.884 -2.494 1.00 88.00 154 HIS A CA 1
ATOM 1211 C C . HIS A 1 154 ? 3.638 18.569 -1.544 1.00 88.00 154 HIS A C 1
ATOM 1213 O O . HIS A 1 154 ? 2.513 18.106 -1.369 1.00 88.00 154 HIS A O 1
ATOM 1219 N N . ILE A 1 155 ? 4.078 19.643 -0.894 1.00 86.69 155 ILE A N 1
ATOM 1220 C CA . ILE A 1 155 ? 3.237 20.391 0.040 1.00 86.69 155 ILE A CA 1
ATOM 1221 C C . ILE A 1 155 ? 2.551 21.502 -0.744 1.00 86.69 155 ILE A C 1
ATOM 1223 O O . ILE A 1 155 ? 3.221 22.398 -1.259 1.00 86.69 155 ILE A O 1
ATOM 1227 N N . LEU A 1 156 ? 1.227 21.430 -0.854 1.00 82.38 156 LEU A N 1
ATOM 1228 C CA . LEU A 1 156 ? 0.459 22.468 -1.528 1.00 82.38 156 LEU A CA 1
ATOM 1229 C C . LEU A 1 156 ? 0.356 23.721 -0.654 1.00 82.38 156 LEU A C 1
ATOM 1231 O O . LEU A 1 156 ? 0.209 23.656 0.569 1.00 82.38 156 LEU A O 1
ATOM 1235 N N . GLY A 1 157 ? 0.400 24.883 -1.308 1.00 69.12 157 GLY A N 1
ATOM 1236 C CA . GLY A 1 157 ? -0.079 26.132 -0.721 1.00 69.12 157 GLY A CA 1
ATOM 1237 C C . GLY A 1 157 ? -1.607 26.136 -0.565 1.00 69.12 157 GLY A C 1
ATOM 1238 O O . GLY A 1 157 ? -2.282 25.153 -0.855 1.00 69.12 157 GLY A O 1
ATOM 1239 N N . ALA A 1 158 ? -2.172 27.269 -0.141 1.00 56.41 158 ALA A N 1
ATOM 1240 C CA . ALA A 1 158 ? -3.608 27.403 0.137 1.00 56.41 158 ALA A CA 1
ATOM 1241 C C . ALA A 1 158 ? -4.539 27.238 -1.089 1.00 56.41 158 ALA A C 1
ATOM 1243 O O . ALA A 1 158 ? -5.751 27.176 -0.912 1.00 56.41 158 ALA A O 1
ATOM 1244 N N . ALA A 1 159 ? -4.007 27.142 -2.312 1.00 50.94 159 ALA A N 1
ATOM 1245 C CA . ALA A 1 159 ? -4.792 26.933 -3.528 1.00 50.94 159 ALA A CA 1
ATOM 1246 C C . ALA A 1 159 ? -4.249 25.730 -4.326 1.00 50.94 159 ALA A C 1
ATOM 1248 O O . ALA A 1 159 ? -3.257 25.875 -5.044 1.00 50.94 159 ALA A O 1
ATOM 1249 N N . PRO A 1 160 ? -4.862 24.538 -4.203 1.00 49.38 160 PRO A N 1
ATOM 1250 C CA . PRO A 1 160 ? -4.555 23.394 -5.058 1.00 49.38 160 PRO A CA 1
ATOM 1251 C C . PRO A 1 160 ? -4.975 23.654 -6.507 1.00 49.38 160 PRO A C 1
ATOM 1253 O O . PRO A 1 160 ? -6.075 24.151 -6.750 1.00 49.38 160 PRO A O 1
ATOM 1256 N N . SER A 1 161 ? -4.161 23.227 -7.474 1.00 44.41 161 SER A N 1
ATOM 1257 C CA . SER A 1 161 ? -4.656 22.952 -8.826 1.00 44.41 161 SER A CA 1
ATOM 1258 C C . SER A 1 161 ? -5.303 21.556 -8.840 1.00 44.41 161 SER A C 1
ATOM 1260 O O . SER A 1 161 ? -4.736 20.631 -8.254 1.00 44.41 161 SER A O 1
ATOM 1262 N N . PRO A 1 162 ? -6.464 21.345 -9.490 1.00 46.38 162 PRO A N 1
ATOM 1263 C CA . PRO A 1 162 ? -7.163 20.053 -9.493 1.00 46.38 162 PRO A CA 1
ATOM 1264 C C . PRO A 1 162 ? -6.362 18.904 -10.130 1.00 46.38 162 PRO A C 1
ATOM 1266 O O . PRO A 1 162 ? -6.651 17.742 -9.867 1.00 46.38 162 PRO A O 1
ATOM 1269 N N . THR A 1 163 ? -5.333 19.199 -10.930 1.00 49.06 163 THR A N 1
ATOM 1270 C CA . THR A 1 163 ? -4.403 18.200 -11.487 1.00 49.06 163 THR A CA 1
ATOM 1271 C C . THR A 1 163 ? -3.321 17.725 -10.511 1.00 49.06 163 THR A C 1
ATOM 1273 O O . THR A 1 163 ? -2.626 16.762 -10.821 1.00 49.06 163 THR A O 1
ATOM 1276 N N . ASP A 1 164 ? -3.158 18.368 -9.351 1.00 52.25 164 ASP A N 1
ATOM 1277 C CA . ASP A 1 164 ? -2.093 18.054 -8.388 1.00 52.25 164 ASP A CA 1
ATOM 1278 C C . ASP A 1 164 ? -2.525 17.115 -7.251 1.00 52.25 164 ASP A C 1
ATOM 1280 O O . ASP A 1 164 ? -1.719 16.849 -6.372 1.00 52.25 164 ASP A O 1
ATOM 1284 N N . THR A 1 165 ? -3.764 16.619 -7.208 1.00 50.84 165 THR A N 1
ATOM 1285 C CA . THR A 1 165 ? -4.317 16.016 -5.976 1.00 50.84 165 THR A CA 1
ATOM 1286 C C . THR A 1 165 ? -4.313 14.489 -5.920 1.00 50.84 165 THR A C 1
ATOM 1288 O O . THR A 1 165 ? -4.459 13.938 -4.832 1.00 50.84 165 THR A O 1
ATOM 1291 N N . ALA A 1 166 ? -4.141 13.783 -7.041 1.00 54.16 166 ALA A N 1
ATOM 1292 C CA . ALA A 1 166 ? -4.130 12.320 -7.033 1.00 54.16 166 ALA A CA 1
ATOM 1293 C C . ALA A 1 166 ? -2.726 11.774 -6.691 1.00 54.16 166 ALA A C 1
ATOM 1295 O O . ALA A 1 166 ? -1.748 12.216 -7.304 1.00 54.16 166 ALA A O 1
ATOM 1296 N N . PRO A 1 167 ? -2.597 10.806 -5.760 1.00 59.81 167 PRO A N 1
ATOM 1297 C CA . PRO A 1 167 ? -1.316 10.169 -5.477 1.00 59.81 167 PRO A CA 1
ATOM 1298 C C . PRO A 1 167 ? -0.798 9.454 -6.729 1.00 59.81 167 PRO A C 1
ATOM 1300 O O . PRO A 1 167 ? -1.509 8.663 -7.353 1.00 59.81 167 PRO A O 1
ATOM 1303 N N . ASP A 1 168 ? 0.458 9.717 -7.089 1.00 70.88 168 ASP A N 1
ATOM 1304 C CA . ASP A 1 168 ? 1.107 9.021 -8.198 1.00 70.88 168 ASP A CA 1
ATOM 1305 C C . ASP A 1 168 ? 1.665 7.702 -7.664 1.00 70.88 168 ASP A C 1
ATOM 1307 O O . ASP A 1 168 ? 2.688 7.668 -6.975 1.00 70.88 168 ASP A O 1
ATOM 1311 N N . LEU A 1 169 ? 0.940 6.615 -7.933 1.00 68.69 169 LEU A N 1
ATOM 1312 C CA . LEU A 1 169 ? 1.153 5.320 -7.292 1.00 68.69 169 LEU A CA 1
ATOM 1313 C C . LEU A 1 169 ? 2.455 4.620 -7.695 1.00 68.69 169 LEU A C 1
ATOM 1315 O O . LEU A 1 169 ? 2.639 3.491 -7.271 1.00 68.69 169 LEU A O 1
ATOM 1319 N N . ARG A 1 170 ? 3.346 5.222 -8.490 1.00 73.88 170 ARG A N 1
ATOM 1320 C CA . ARG A 1 170 ? 4.547 4.566 -9.038 1.00 73.88 170 ARG A CA 1
ATOM 1321 C C . ARG A 1 170 ? 5.371 3.828 -7.970 1.00 73.88 170 ARG A C 1
ATOM 1323 O O . ARG A 1 170 ? 5.533 4.319 -6.852 1.00 73.88 170 ARG A O 1
ATOM 1330 N N . PRO A 1 171 ? 5.982 2.682 -8.319 1.00 72.44 171 PRO A N 1
ATOM 1331 C CA . PRO A 1 171 ? 6.890 1.991 -7.425 1.00 72.44 171 PRO A CA 1
ATOM 1332 C C . PRO A 1 171 ? 8.236 2.702 -7.392 1.00 72.44 171 PRO A C 1
ATOM 1334 O O . PRO A 1 171 ? 8.985 2.474 -6.471 1.00 72.44 171 PRO A O 1
ATOM 1337 N N . ALA A 1 172 ? 8.590 3.527 -8.373 1.00 79.12 172 ALA A N 1
ATOM 1338 C CA . ALA A 1 172 ? 9.774 4.361 -8.317 1.00 79.12 172 ALA A CA 1
ATOM 1339 C C . ALA A 1 172 ? 9.330 5.787 -8.010 1.00 79.12 172 ALA A C 1
ATOM 1341 O O . ALA A 1 172 ? 8.517 6.339 -8.751 1.00 79.12 172 ALA A O 1
ATOM 1342 N N . LEU A 1 173 ? 9.879 6.367 -6.941 1.00 83.25 173 LEU A N 1
ATOM 1343 C CA . LEU A 1 173 ? 9.630 7.756 -6.553 1.00 83.25 173 LEU A CA 1
ATOM 1344 C C . LEU A 1 173 ? 8.125 8.095 -6.394 1.00 83.25 173 LEU A C 1
ATOM 1346 O O . LEU A 1 173 ? 7.619 8.971 -7.100 1.00 83.25 173 LEU A O 1
ATOM 1350 N N . PRO A 1 174 ? 7.381 7.417 -5.496 1.00 87.19 174 PRO A N 1
ATOM 1351 C CA . PRO A 1 174 ? 5.972 7.736 -5.280 1.00 87.19 174 PRO A CA 1
ATOM 1352 C C . PRO A 1 174 ? 5.807 9.194 -4.841 1.00 87.19 174 PRO A C 1
ATOM 1354 O O . PRO A 1 174 ? 6.540 9.676 -3.969 1.00 87.19 174 PRO A O 1
ATOM 1357 N N . ARG A 1 175 ? 4.826 9.885 -5.431 1.00 86.38 175 ARG A N 1
ATOM 1358 C CA . ARG A 1 175 ? 4.511 11.282 -5.111 1.00 86.38 175 ARG A CA 1
ATOM 1359 C C . ARG A 1 175 ? 3.246 11.353 -4.267 1.00 86.38 175 ARG A C 1
ATOM 1361 O O . ARG A 1 175 ? 2.175 10.943 -4.707 1.00 86.38 175 ARG A O 1
ATOM 1368 N N . LEU A 1 176 ? 3.388 11.921 -3.075 1.00 89.00 176 LEU A N 1
ATOM 1369 C CA . LEU A 1 176 ? 2.306 12.221 -2.148 1.00 89.00 176 LEU A CA 1
ATOM 1370 C C . LEU A 1 176 ? 2.092 13.722 -2.083 1.00 89.00 176 LEU A C 1
ATOM 1372 O O . LEU A 1 176 ? 3.047 14.498 -2.005 1.00 89.00 176 LEU A O 1
ATOM 1376 N N . VAL A 1 177 ? 0.832 14.127 -2.092 1.00 87.12 177 VAL A N 1
ATOM 1377 C CA . VAL A 1 177 ? 0.458 15.533 -2.073 1.00 87.12 177 VAL A CA 1
ATOM 1378 C C . VAL A 1 177 ? -0.203 15.812 -0.739 1.00 87.12 177 VAL A C 1
ATOM 1380 O O . VAL A 1 177 ? -1.232 15.231 -0.418 1.00 87.12 177 VAL A O 1
ATOM 1383 N N . LEU A 1 178 ? 0.406 16.686 0.060 1.00 88.06 178 LEU A N 1
ATOM 1384 C CA . LEU A 1 178 ? -0.150 17.072 1.351 1.00 88.06 178 LEU A CA 1
ATOM 1385 C C . LEU A 1 178 ? -0.804 18.440 1.220 1.00 88.06 178 LEU A C 1
ATOM 1387 O O . LEU A 1 178 ? -0.173 19.407 0.787 1.00 88.06 178 LEU A O 1
ATOM 1391 N N . SER A 1 179 ? -2.063 18.511 1.636 1.00 82.88 179 SER A N 1
ATOM 1392 C CA . SER A 1 179 ? -2.816 19.751 1.789 1.00 82.88 179 SER A CA 1
ATOM 1393 C C . SER A 1 179 ? -3.230 19.927 3.251 1.00 82.88 179 SER A C 1
ATOM 1395 O O . SER A 1 179 ? -3.331 18.956 4.003 1.00 82.88 179 SER A O 1
ATOM 1397 N N . GLY A 1 180 ? -3.449 21.175 3.667 1.00 74.25 180 GLY A N 1
ATOM 1398 C CA . GLY A 1 180 ? -3.988 21.492 4.988 1.00 74.25 180 GLY A CA 1
ATOM 1399 C C . GLY A 1 180 ? -3.077 22.352 5.872 1.00 74.25 180 GLY A C 1
ATOM 1400 O O . GLY A 1 180 ? -2.119 22.961 5.388 1.00 74.25 180 GLY A O 1
ATOM 1401 N N . PRO A 1 181 ? -3.409 22.456 7.173 1.00 74.00 181 PRO A N 1
ATOM 1402 C CA . PRO A 1 181 ? -2.709 23.315 8.122 1.00 74.00 181 PRO A CA 1
ATOM 1403 C C . PRO A 1 181 ? -1.231 22.947 8.228 1.00 74.00 181 PRO A C 1
ATOM 1405 O O . PRO A 1 181 ? -0.884 21.771 8.282 1.00 74.00 181 PRO A O 1
ATOM 1408 N N . ARG A 1 182 ? -0.361 23.957 8.339 1.00 78.25 182 ARG A N 1
ATOM 1409 C CA . ARG A 1 182 ? 1.097 23.769 8.456 1.00 78.25 182 ARG A CA 1
ATOM 1410 C C . ARG A 1 182 ? 1.575 23.390 9.864 1.00 78.25 182 ARG A C 1
ATOM 1412 O O . ARG A 1 182 ? 2.777 23.379 10.120 1.00 78.25 182 ARG A O 1
ATOM 1419 N N . ASP A 1 183 ? 0.652 23.091 10.776 1.00 85.94 183 ASP A N 1
ATOM 1420 C CA . ASP A 1 183 ? 0.994 22.620 12.115 1.00 85.94 183 ASP A CA 1
ATOM 1421 C C . ASP A 1 183 ? 1.756 21.276 12.034 1.00 85.94 183 ASP A C 1
ATOM 1423 O O . ASP A 1 183 ? 1.295 20.350 11.356 1.00 85.94 183 ASP A O 1
ATOM 1427 N N . PRO A 1 184 ? 2.910 21.126 12.714 1.00 85.44 184 PRO A N 1
ATOM 1428 C CA . PRO A 1 184 ? 3.732 19.926 12.607 1.00 85.44 184 PRO A CA 1
ATOM 1429 C C . PRO A 1 184 ? 3.051 18.609 12.995 1.00 85.44 184 PRO A C 1
ATOM 1431 O O . PRO A 1 184 ? 3.390 17.569 12.426 1.00 85.44 184 PRO A O 1
ATOM 1434 N N . ALA A 1 185 ? 2.142 18.609 13.975 1.00 86.75 185 ALA A N 1
ATOM 1435 C CA . ALA A 1 185 ? 1.424 17.397 14.375 1.00 86.75 185 ALA A CA 1
ATOM 1436 C C . ALA A 1 185 ? 0.349 17.038 13.339 1.00 86.75 185 ALA A C 1
ATOM 1438 O O . ALA A 1 185 ? 0.233 15.884 12.924 1.00 86.75 185 ALA A O 1
ATOM 1439 N N . THR A 1 186 ? -0.364 18.050 12.849 1.00 88.50 186 THR A N 1
ATOM 1440 C CA . THR A 1 186 ? -1.384 17.910 11.807 1.00 88.50 186 THR A CA 1
ATOM 1441 C C . THR A 1 186 ? -0.785 17.399 10.497 1.00 88.50 186 THR A C 1
ATOM 1443 O O . THR A 1 186 ? -1.279 16.420 9.937 1.00 88.50 186 THR A O 1
ATOM 1446 N N . LEU A 1 187 ? 0.328 17.983 10.039 1.00 87.31 187 LEU A N 1
ATOM 1447 C CA . LEU A 1 187 ? 1.033 17.533 8.833 1.00 87.31 187 LEU A CA 1
ATOM 1448 C C . LEU A 1 187 ? 1.560 16.109 8.965 1.00 87.31 187 LEU A C 1
ATOM 1450 O O . LEU A 1 187 ? 1.550 15.354 7.997 1.00 87.31 187 LEU A O 1
ATOM 1454 N N . ARG A 1 188 ? 2.022 15.727 10.156 1.00 90.94 188 ARG A N 1
ATOM 1455 C CA . ARG A 1 188 ? 2.524 14.376 10.396 1.00 90.94 188 ARG A CA 1
ATOM 1456 C C . ARG A 1 188 ? 1.414 13.334 10.309 1.00 90.94 188 ARG A C 1
ATOM 1458 O O . ARG A 1 188 ? 1.610 12.305 9.668 1.00 90.94 188 ARG A O 1
ATOM 1465 N N . ALA A 1 189 ? 0.264 13.610 10.922 1.00 91.75 189 ALA A N 1
ATOM 1466 C CA . ALA A 1 189 ? -0.919 12.768 10.793 1.00 91.75 189 ALA A CA 1
ATOM 1467 C C . ALA A 1 189 ? -1.386 12.695 9.333 1.00 91.75 189 ALA A C 1
ATOM 1469 O O . ALA A 1 189 ? -1.576 11.602 8.809 1.00 91.75 189 ALA A O 1
ATOM 1470 N N . ALA A 1 190 ? -1.481 13.838 8.646 1.00 90.81 190 ALA A N 1
ATOM 1471 C CA . ALA A 1 190 ? -1.847 13.890 7.233 1.00 90.81 190 ALA A CA 1
ATOM 1472 C C . ALA A 1 190 ? -0.900 13.048 6.364 1.00 90.81 190 ALA A C 1
ATOM 1474 O O . ALA A 1 190 ? -1.365 12.207 5.603 1.00 90.81 190 ALA A O 1
ATOM 1475 N N . ALA A 1 191 ? 0.416 13.188 6.547 1.00 92.25 191 ALA A N 1
ATOM 1476 C CA . ALA A 1 191 ? 1.407 12.381 5.846 1.00 92.25 191 ALA A CA 1
ATOM 1477 C C . ALA A 1 191 ? 1.232 10.881 6.110 1.00 92.25 191 ALA A C 1
ATOM 1479 O O . ALA A 1 191 ? 1.307 10.090 5.178 1.00 92.25 191 ALA A O 1
ATOM 1480 N N . ALA A 1 192 ? 0.973 10.479 7.357 1.00 93.56 192 ALA A N 1
ATOM 1481 C CA . ALA A 1 192 ? 0.762 9.075 7.694 1.00 93.56 192 ALA A CA 1
ATOM 1482 C C . ALA A 1 192 ? -0.466 8.481 6.985 1.00 93.56 192 ALA A C 1
ATOM 1484 O O . ALA A 1 192 ? -0.387 7.354 6.501 1.00 93.56 192 ALA A O 1
ATOM 1485 N N . ARG A 1 193 ? -1.561 9.247 6.872 1.00 92.81 193 ARG A N 1
ATOM 1486 C CA . ARG A 1 193 ? -2.757 8.851 6.105 1.00 92.81 193 ARG A CA 1
ATOM 1487 C C . ARG A 1 193 ? -2.468 8.732 4.615 1.00 92.81 193 ARG A C 1
ATOM 1489 O O . ARG A 1 193 ? -2.782 7.713 4.023 1.00 92.81 193 ARG A O 1
ATOM 1496 N N . GLU A 1 194 ? -1.797 9.714 4.020 1.00 92.12 194 GLU A N 1
ATOM 1497 C CA . GLU A 1 194 ? -1.467 9.675 2.587 1.00 92.12 194 GLU A CA 1
ATOM 1498 C C . GLU A 1 194 ? -0.524 8.512 2.241 1.00 92.12 194 GLU A C 1
ATOM 1500 O O . GLU A 1 194 ? -0.692 7.832 1.230 1.00 92.12 194 GLU A O 1
ATOM 1505 N N . ILE A 1 195 ? 0.438 8.210 3.120 1.00 92.62 195 ILE A N 1
ATOM 1506 C CA . ILE A 1 195 ? 1.293 7.026 2.978 1.00 92.62 195 ILE A CA 1
ATOM 1507 C C . ILE A 1 195 ? 0.464 5.742 3.104 1.00 92.62 195 ILE A C 1
ATOM 1509 O O . ILE A 1 195 ? 0.664 4.804 2.332 1.00 92.62 195 ILE A O 1
ATOM 1513 N N . ASN A 1 196 ? -0.465 5.687 4.059 1.00 93.69 196 ASN A N 1
ATOM 1514 C CA . ASN A 1 196 ? -1.359 4.548 4.234 1.00 93.69 196 ASN A CA 1
ATOM 1515 C C . ASN A 1 196 ? -2.240 4.323 2.996 1.00 93.69 196 ASN A C 1
ATOM 1517 O O . ASN A 1 196 ? -2.312 3.203 2.489 1.00 93.69 196 ASN A O 1
ATOM 1521 N N . ALA A 1 197 ? -2.830 5.389 2.456 1.00 90.62 197 ALA A N 1
ATOM 1522 C CA . ALA A 1 197 ? -3.625 5.366 1.236 1.00 90.62 197 ALA A CA 1
ATOM 1523 C C . ALA A 1 197 ? -2.810 4.867 0.032 1.00 90.62 197 ALA A C 1
ATOM 1525 O O . ALA A 1 197 ? -3.273 3.994 -0.702 1.00 90.62 197 ALA A O 1
ATOM 1526 N N . LEU A 1 198 ? -1.569 5.341 -0.130 1.00 88.06 198 LEU A N 1
ATOM 1527 C CA . LEU A 1 198 ? -0.642 4.849 -1.154 1.00 88.06 198 LEU A CA 1
ATOM 1528 C C . LEU A 1 198 ? -0.373 3.345 -1.010 1.00 88.06 198 LEU A C 1
ATOM 1530 O O . LEU A 1 198 ? -0.421 2.617 -2.001 1.00 88.06 198 LEU A O 1
ATOM 1534 N N . ILE A 1 199 ? -0.125 2.860 0.209 1.00 89.06 199 ILE A N 1
ATOM 1535 C CA . ILE A 1 199 ? 0.122 1.434 0.468 1.00 89.06 199 ILE A CA 1
ATOM 1536 C C . ILE A 1 199 ? -1.125 0.596 0.157 1.00 89.06 199 ILE A C 1
ATOM 1538 O O . ILE A 1 199 ? -1.029 -0.413 -0.542 1.00 89.06 199 ILE A O 1
ATOM 1542 N N . LEU A 1 200 ? -2.307 1.029 0.601 1.00 88.75 200 LEU A N 1
ATOM 1543 C CA . LEU A 1 200 ? -3.571 0.350 0.300 1.00 88.75 200 LEU A CA 1
ATOM 1544 C C . LEU A 1 200 ? -3.890 0.346 -1.199 1.00 88.75 200 LEU A C 1
ATOM 1546 O O . LEU A 1 200 ? -4.426 -0.638 -1.713 1.00 88.75 200 LEU A O 1
ATOM 1550 N N . ALA A 1 201 ? -3.541 1.408 -1.920 1.00 84.69 201 ALA A N 1
ATOM 1551 C CA . ALA A 1 201 ? -3.699 1.470 -3.366 1.00 84.69 201 ALA A CA 1
ATOM 1552 C C . ALA A 1 201 ? -2.735 0.513 -4.096 1.00 84.69 201 ALA A C 1
ATOM 1554 O O . ALA A 1 201 ? -3.114 -0.101 -5.095 1.00 84.69 201 ALA A O 1
ATOM 1555 N N . GLN A 1 202 ? -1.521 0.305 -3.569 1.00 80.94 202 GLN A N 1
ATOM 1556 C CA . GLN A 1 202 ? -0.583 -0.710 -4.072 1.00 80.94 202 GLN A CA 1
ATOM 1557 C C . GLN A 1 202 ? -1.057 -2.147 -3.817 1.00 80.94 202 GLN A C 1
ATOM 1559 O O . GLN A 1 202 ? -0.659 -3.061 -4.536 1.00 80.94 202 GLN A O 1
ATOM 1564 N N . LEU A 1 203 ? -1.944 -2.355 -2.842 1.00 82.38 203 LEU A N 1
ATOM 1565 C CA . LEU A 1 203 ? -2.534 -3.656 -2.536 1.00 82.38 203 LEU A CA 1
ATOM 1566 C C . LEU A 1 203 ? -3.686 -4.064 -3.465 1.00 82.38 203 LEU A C 1
ATOM 1568 O O . LEU A 1 203 ? -4.358 -5.040 -3.147 1.00 82.38 203 LEU A O 1
ATOM 1572 N N . ALA A 1 204 ? -3.899 -3.369 -4.590 1.00 80.56 204 ALA A N 1
ATOM 1573 C CA . ALA A 1 204 ? -4.958 -3.634 -5.570 1.00 80.56 204 ALA A CA 1
ATOM 1574 C C . ALA A 1 204 ? -6.349 -3.752 -4.905 1.00 80.56 204 ALA A C 1
ATOM 1576 O O . ALA A 1 204 ? -6.757 -4.856 -4.536 1.00 80.56 204 ALA A O 1
ATOM 1577 N N . PRO A 1 205 ? -7.081 -2.642 -4.711 1.00 85.69 205 PRO A N 1
ATOM 1578 C CA . PRO A 1 205 ? -8.380 -2.678 -4.044 1.00 85.69 205 PRO A CA 1
ATOM 1579 C C . PRO A 1 205 ? -9.383 -3.601 -4.764 1.00 85.69 205 PRO A C 1
ATOM 1581 O O . PRO A 1 205 ? -9.231 -3.855 -5.965 1.00 85.69 205 PRO A O 1
ATOM 1584 N N . PRO A 1 206 ? -10.431 -4.084 -4.068 1.00 89.50 206 PRO A N 1
ATOM 1585 C CA . PRO A 1 206 ? -11.558 -4.732 -4.742 1.00 89.50 206 PRO A CA 1
ATOM 1586 C C . PRO A 1 206 ? -12.216 -3.764 -5.749 1.00 89.50 206 PRO A C 1
ATOM 1588 O O . PRO A 1 206 ? -12.029 -2.550 -5.631 1.00 89.50 206 PRO A O 1
ATOM 1591 N N . PRO A 1 207 ? -13.026 -4.251 -6.711 1.00 86.44 207 PRO A N 1
ATOM 1592 C CA . PRO A 1 207 ? -13.635 -3.407 -7.748 1.00 86.44 207 PRO A CA 1
ATOM 1593 C C . PRO A 1 207 ? -14.425 -2.199 -7.218 1.00 86.44 207 PRO A C 1
ATOM 1595 O O . PRO A 1 207 ? -14.441 -1.154 -7.859 1.00 86.44 207 PRO A O 1
ATOM 1598 N N . GLY A 1 208 ? -15.050 -2.328 -6.042 1.00 86.88 208 GLY A N 1
ATOM 1599 C CA . GLY A 1 208 ? -15.776 -1.243 -5.367 1.00 86.88 208 GLY A CA 1
ATOM 1600 C C . GLY A 1 208 ? -14.915 -0.326 -4.486 1.00 86.88 208 GLY A C 1
ATOM 1601 O O . GLY A 1 208 ? -15.447 0.596 -3.878 1.00 86.88 208 GLY A O 1
ATOM 1602 N N . GLY A 1 209 ? -13.604 -0.561 -4.397 1.00 91.56 209 GLY A N 1
ATOM 1603 C CA . GLY A 1 209 ? -12.717 0.116 -3.452 1.00 91.56 209 GLY A CA 1
ATOM 1604 C C . GLY A 1 209 ? -12.710 -0.528 -2.062 1.00 91.56 209 GLY A C 1
ATOM 1605 O O . GLY A 1 209 ? -13.580 -1.323 -1.706 1.00 91.56 209 GLY A O 1
ATOM 1606 N N . TRP A 1 210 ? -11.697 -0.200 -1.259 1.00 93.88 210 TRP A N 1
ATOM 1607 C CA . TRP A 1 210 ? -11.636 -0.663 0.128 1.00 93.88 210 TRP A CA 1
ATOM 1608 C C . TRP A 1 210 ? -12.840 -0.140 0.935 1.00 93.88 210 TRP A C 1
ATOM 1610 O O . TRP A 1 210 ? -13.220 1.020 0.755 1.00 93.88 210 TRP A O 1
ATOM 1620 N N . PRO A 1 211 ? -13.423 -0.947 1.844 1.00 95.62 211 PRO A N 1
ATOM 1621 C CA . PRO A 1 211 ? -14.506 -0.486 2.706 1.00 95.62 211 PRO A CA 1
ATOM 1622 C C . PRO A 1 211 ? -14.108 0.772 3.501 1.00 95.62 211 PRO A C 1
ATOM 1624 O O . PRO A 1 211 ? -13.004 0.802 4.051 1.00 95.62 211 PRO A O 1
ATOM 1627 N N . PRO A 1 212 ? -14.984 1.786 3.633 1.00 95.19 212 PRO A N 1
ATOM 1628 C CA . PRO A 1 212 ? -14.641 3.035 4.320 1.00 95.19 212 PRO A CA 1
ATOM 1629 C C . PRO A 1 212 ? -14.183 2.842 5.769 1.00 95.19 212 PRO A C 1
ATOM 1631 O O . PRO A 1 212 ? -13.263 3.512 6.222 1.00 95.19 212 PRO A O 1
ATOM 1634 N N . TRP A 1 213 ? -14.774 1.891 6.499 1.00 97.31 213 TRP A N 1
ATOM 1635 C CA . TRP A 1 213 ? -14.374 1.594 7.880 1.00 97.31 213 TRP A CA 1
ATOM 1636 C C . TRP A 1 213 ? -12.933 1.070 7.971 1.00 97.31 213 TRP A C 1
ATOM 1638 O O . TRP A 1 213 ? -12.228 1.327 8.945 1.00 97.31 213 TRP A O 1
ATOM 1648 N N . LEU A 1 214 ? -12.468 0.363 6.937 1.00 97.19 214 LEU A N 1
ATOM 1649 C CA . LEU A 1 214 ? -11.109 -0.159 6.867 1.00 97.19 214 LEU A CA 1
ATOM 1650 C C . LEU A 1 214 ? -10.112 0.971 6.609 1.00 97.19 214 LEU A C 1
ATOM 1652 O O . LEU A 1 214 ? -9.115 1.077 7.323 1.00 97.19 214 LEU A O 1
ATOM 1656 N N . THR A 1 215 ? -10.381 1.815 5.609 1.00 95.75 215 THR A N 1
ATOM 1657 C CA . THR A 1 215 ? -9.495 2.932 5.250 1.00 95.75 215 THR A CA 1
ATOM 1658 C C . THR A 1 215 ? -9.429 3.954 6.378 1.00 95.75 215 THR A C 1
ATOM 1660 O O . THR A 1 215 ? -8.340 4.229 6.873 1.00 95.75 215 THR A O 1
ATOM 1663 N N . VAL A 1 216 ? -10.579 4.416 6.879 1.00 96.81 216 VAL A N 1
ATOM 1664 C CA . VAL A 1 216 ? -10.668 5.365 8.002 1.00 96.81 216 VAL A CA 1
ATOM 1665 C C . VAL A 1 216 ? -10.035 4.793 9.269 1.00 96.81 216 VAL A C 1
ATOM 1667 O O . VAL A 1 216 ? -9.298 5.492 9.967 1.00 96.81 216 VAL A O 1
ATOM 1670 N N . GLY A 1 217 ? -10.294 3.520 9.578 1.00 97.44 217 GLY A N 1
ATOM 1671 C CA . GLY A 1 217 ? -9.733 2.877 10.760 1.00 97.44 217 GLY A CA 1
ATOM 1672 C C . GLY A 1 217 ? -8.207 2.784 10.709 1.00 97.44 217 GLY A C 1
ATOM 1673 O O . GLY A 1 217 ? -7.539 3.144 11.681 1.00 97.44 217 GLY A O 1
ATOM 1674 N N . LEU A 1 218 ? -7.642 2.349 9.576 1.00 96.94 218 LEU A N 1
ATOM 1675 C CA . LEU A 1 218 ? -6.191 2.291 9.379 1.00 96.94 218 LEU A CA 1
ATOM 1676 C C . LEU A 1 218 ? -5.568 3.691 9.376 1.00 96.94 218 LEU A C 1
ATOM 1678 O O . LEU A 1 218 ? -4.543 3.894 10.023 1.00 96.94 218 LEU A O 1
ATOM 1682 N N . ASP A 1 219 ? -6.208 4.668 8.735 1.00 95.94 219 ASP A N 1
ATOM 1683 C CA . ASP A 1 219 ? -5.765 6.063 8.715 1.00 95.94 219 ASP A CA 1
ATOM 1684 C C . ASP A 1 219 ? -5.693 6.663 10.121 1.00 95.94 219 ASP A C 1
ATOM 1686 O O . ASP A 1 219 ? -4.715 7.336 10.459 1.00 95.94 219 ASP A O 1
ATOM 1690 N N . GLY A 1 220 ? -6.692 6.403 10.968 1.00 95.88 220 GLY A N 1
ATOM 1691 C CA . GLY A 1 220 ? -6.692 6.867 12.353 1.00 95.88 220 GLY A CA 1
ATOM 1692 C C . GLY A 1 220 ? -5.613 6.193 13.202 1.00 95.88 220 GLY A C 1
ATOM 1693 O O . GLY A 1 220 ? -4.898 6.882 13.933 1.00 95.88 220 GLY A O 1
ATOM 1694 N N . VAL A 1 221 ? -5.416 4.876 13.053 1.00 96.38 221 VAL A N 1
ATOM 1695 C CA . VAL A 1 221 ? -4.315 4.156 13.722 1.00 96.38 221 VAL A CA 1
ATOM 1696 C C . VAL A 1 221 ? -2.958 4.714 13.283 1.00 96.38 221 VAL A C 1
ATOM 1698 O O . VAL A 1 221 ? -2.112 5.019 14.126 1.00 96.38 221 VAL A O 1
ATOM 1701 N N . MET A 1 222 ? -2.751 4.901 11.980 1.00 95.31 222 MET A N 1
ATOM 1702 C CA . MET A 1 222 ? -1.511 5.439 11.419 1.00 95.31 222 MET A CA 1
ATOM 1703 C C . MET A 1 222 ? -1.246 6.879 11.864 1.00 95.31 222 MET A C 1
ATOM 1705 O O . MET A 1 222 ? -0.120 7.208 12.244 1.00 95.31 222 MET A O 1
ATOM 1709 N N . SER A 1 223 ? -2.281 7.718 11.889 1.00 94.94 223 SER A N 1
ATOM 1710 C CA . SER A 1 223 ? -2.202 9.101 12.373 1.00 94.94 223 SER A CA 1
ATOM 1711 C C . SER A 1 223 ? -1.778 9.165 13.838 1.00 94.94 223 SER A C 1
ATOM 1713 O O . SER A 1 223 ? -0.862 9.915 14.187 1.00 94.94 223 SER A O 1
ATOM 1715 N N . A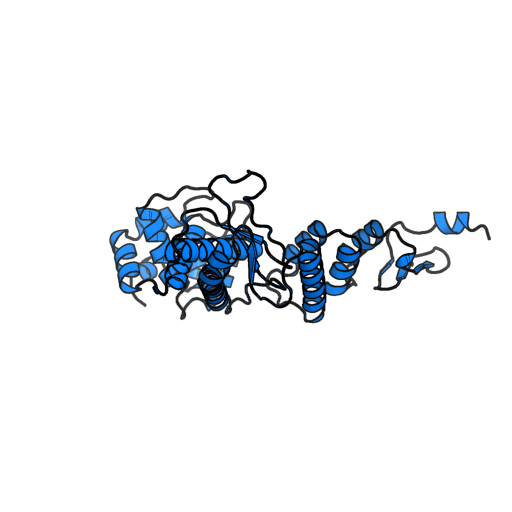LA A 1 224 ? -2.406 8.351 14.694 1.00 94.44 224 ALA A N 1
ATOM 1716 C CA . ALA A 1 224 ? -2.063 8.268 16.108 1.00 94.44 224 ALA A CA 1
ATOM 1717 C C . ALA A 1 224 ? -0.596 7.842 16.287 1.00 94.44 224 ALA A C 1
ATOM 1719 O O . ALA A 1 224 ? 0.181 8.548 16.941 1.00 94.44 224 ALA A O 1
ATOM 1720 N N . ARG A 1 225 ? -0.178 6.753 15.621 1.00 94.00 225 ARG A N 1
ATOM 1721 C CA . ARG A 1 225 ? 1.200 6.237 15.698 1.00 94.00 225 ARG A CA 1
ATOM 1722 C C . ARG A 1 225 ? 2.230 7.269 15.258 1.00 94.00 225 ARG A C 1
ATOM 1724 O O . ARG A 1 225 ? 3.214 7.492 15.962 1.00 94.00 225 ARG A O 1
ATOM 1731 N N . ALA A 1 226 ? 1.984 7.961 14.147 1.00 92.75 226 ALA A N 1
ATOM 1732 C CA . ALA A 1 226 ? 2.869 9.016 13.664 1.00 92.75 226 ALA A CA 1
ATOM 1733 C C . ALA A 1 226 ? 3.048 10.130 14.712 1.00 92.75 226 ALA A C 1
ATOM 1735 O O . ALA A 1 226 ? 4.162 10.611 14.957 1.00 92.75 226 ALA A O 1
ATOM 1736 N N . ASN A 1 227 ? 1.977 10.486 15.419 1.00 92.81 227 ASN A N 1
ATOM 1737 C CA . ASN A 1 227 ? 2.015 11.443 16.523 1.00 92.81 227 ASN A CA 1
ATOM 1738 C C . ASN A 1 227 ? 2.662 10.906 17.810 1.00 92.81 227 ASN A C 1
ATOM 1740 O O . ASN A 1 227 ? 2.825 11.661 18.766 1.00 92.81 227 ASN A O 1
ATOM 1744 N N . GLY A 1 228 ? 3.132 9.657 17.823 1.00 91.06 228 GLY A N 1
ATOM 1745 C CA . GLY A 1 228 ? 3.706 9.009 19.0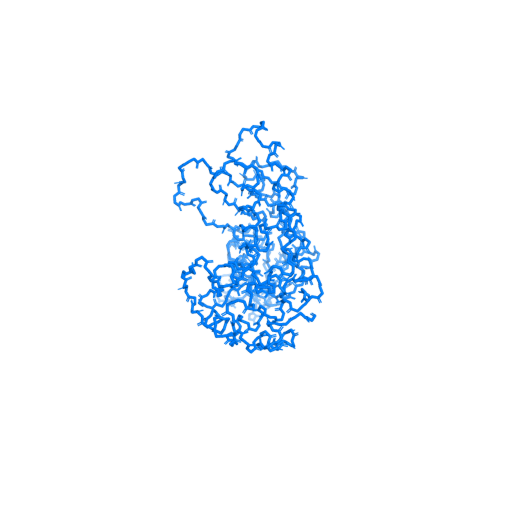01 1.00 91.06 228 GLY A CA 1
ATOM 1746 C C . GLY A 1 228 ? 2.653 8.555 20.006 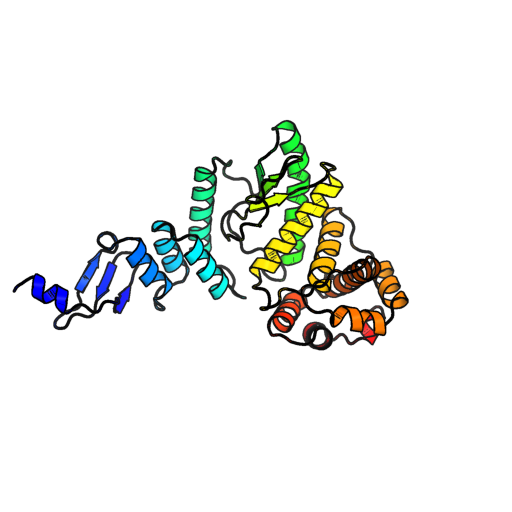1.00 91.06 228 GLY A C 1
ATOM 1747 O O . GLY A 1 228 ? 2.991 8.266 21.148 1.00 91.06 228 GLY A O 1
ATOM 1748 N N . GLN A 1 229 ? 1.390 8.508 19.589 1.00 90.62 229 GLN A N 1
ATOM 1749 C CA . GLN A 1 229 ? 0.282 7.999 20.375 1.00 90.62 229 GLN A CA 1
ATOM 1750 C C . GLN A 1 229 ? -0.002 6.578 19.894 1.00 90.62 229 GLN A C 1
ATOM 1752 O O . GLN A 1 229 ? -0.392 6.359 18.751 1.00 90.62 229 GLN A O 1
ATOM 1757 N N . VAL A 1 230 ? 0.201 5.581 20.749 1.00 82.69 230 VAL A N 1
ATOM 1758 C CA . VAL A 1 230 ? -0.348 4.252 20.467 1.00 82.69 230 VAL A CA 1
ATOM 1759 C C . VAL A 1 230 ? -1.829 4.312 20.843 1.00 82.69 230 VAL A C 1
ATOM 1761 O O . VAL A 1 230 ? -2.115 4.686 21.985 1.00 82.69 230 VAL A O 1
ATOM 1764 N N . PRO A 1 231 ? -2.772 3.996 19.933 1.00 84.12 231 PRO A N 1
ATOM 1765 C CA . PRO A 1 231 ? -4.186 3.957 20.286 1.00 84.12 231 PRO A CA 1
ATOM 1766 C C . PRO A 1 231 ? -4.389 3.082 21.527 1.00 84.12 231 PRO A C 1
ATOM 1768 O O . PRO A 1 231 ? -3.945 1.933 21.554 1.00 84.12 231 PRO A O 1
ATOM 1771 N N . SER A 1 232 ? -4.997 3.641 22.576 1.00 91.25 232 SER A N 1
ATOM 1772 C CA . SER A 1 232 ? -5.148 2.944 23.855 1.00 91.25 232 SER A CA 1
ATOM 1773 C C . SER A 1 232 ? -6.045 1.714 23.676 1.00 91.25 232 SER A C 1
ATOM 1775 O O . SER A 1 232 ? -7.224 1.884 23.346 1.00 91.25 232 SER A O 1
ATOM 1777 N N . PRO A 1 233 ? -5.546 0.483 23.923 1.00 91.19 233 PRO A N 1
ATOM 1778 C CA . PRO A 1 233 ? -6.349 -0.729 23.763 1.00 91.19 233 PRO A CA 1
ATOM 1779 C C . PRO A 1 233 ? -7.612 -0.713 24.630 1.00 91.19 233 PRO A C 1
ATOM 1781 O O . PRO A 1 233 ? -8.682 -1.108 24.171 1.00 91.19 233 PRO A O 1
ATOM 1784 N N . LEU A 1 234 ? -7.512 -0.161 25.845 1.00 93.56 234 LEU A N 1
ATOM 1785 C CA . LEU A 1 234 ? -8.636 -0.025 26.772 1.00 93.56 234 LEU A CA 1
ATOM 1786 C C . LEU A 1 234 ? -9.682 0.981 26.281 1.00 93.56 234 LEU A C 1
ATOM 1788 O O . LEU A 1 234 ? -10.877 0.724 26.406 1.00 93.56 234 LEU A O 1
ATOM 1792 N N . GLN A 1 235 ? -9.266 2.118 25.709 1.00 94.56 235 GLN A N 1
ATOM 1793 C CA . GLN A 1 235 ? -10.219 3.077 25.133 1.00 94.56 235 GLN A CA 1
ATOM 1794 C C . GLN 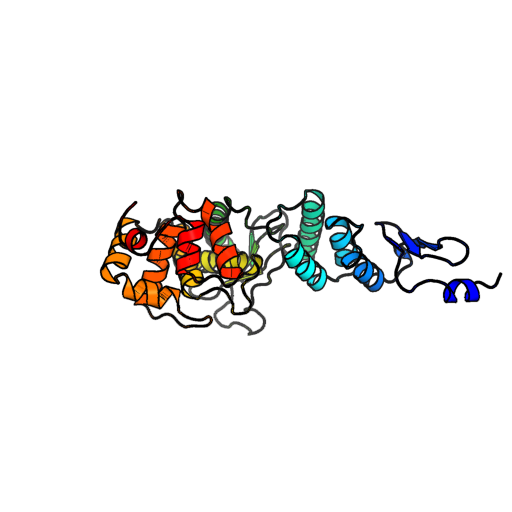A 1 235 ? -10.901 2.490 23.894 1.00 94.56 235 GLN A C 1
ATOM 1796 O O . GLN A 1 235 ? -12.119 2.578 23.773 1.00 94.56 235 GLN A O 1
ATOM 1801 N N . ALA A 1 236 ? -10.143 1.819 23.023 1.00 95.62 236 ALA A N 1
ATOM 1802 C CA . ALA A 1 236 ? -10.686 1.133 21.856 1.00 95.62 236 ALA A CA 1
ATOM 1803 C C . ALA A 1 236 ? -11.651 -0.006 22.240 1.00 95.62 236 ALA A C 1
ATOM 1805 O O . ALA A 1 236 ? -12.663 -0.222 21.577 1.00 95.62 236 ALA A O 1
ATOM 1806 N N . LEU A 1 237 ? -11.374 -0.746 23.317 1.00 96.69 237 LEU A N 1
ATOM 1807 C CA . LEU A 1 237 ? -12.302 -1.742 23.852 1.00 96.69 237 LEU A CA 1
ATOM 1808 C C . LEU A 1 237 ? -13.589 -1.092 24.368 1.00 96.69 237 LEU A C 1
ATOM 1810 O O . LEU A 1 237 ? -14.670 -1.510 23.963 1.00 96.69 237 LEU A O 1
ATOM 1814 N N . ARG A 1 238 ? -13.482 -0.043 25.195 1.00 96.69 238 ARG A N 1
ATOM 1815 C CA . ARG A 1 238 ? -14.649 0.694 25.706 1.00 96.69 238 ARG A CA 1
ATOM 1816 C C . ARG A 1 238 ? -15.509 1.243 24.573 1.00 96.69 238 ARG A C 1
ATOM 1818 O O . ARG A 1 238 ? -16.719 1.079 24.621 1.00 96.69 238 ARG A O 1
ATOM 1825 N N . GLN A 1 239 ? -14.900 1.816 23.535 1.00 96.75 239 GLN A N 1
ATOM 1826 C CA . GLN A 1 239 ? -15.634 2.328 22.374 1.00 96.75 239 GLN A CA 1
ATOM 1827 C C . GLN A 1 239 ? -16.436 1.222 21.675 1.00 96.75 239 GLN A C 1
ATOM 1829 O O . GLN A 1 239 ? -17.609 1.408 21.362 1.00 96.75 239 GLN A O 1
ATOM 1834 N N . ARG A 1 240 ? -15.831 0.043 21.472 1.00 97.31 240 ARG A N 1
ATOM 1835 C CA . ARG A 1 240 ? -16.516 -1.115 20.874 1.00 97.31 240 ARG A CA 1
ATOM 1836 C C . ARG A 1 240 ? -17.644 -1.640 21.761 1.00 97.31 240 ARG A C 1
ATOM 1838 O O . ARG A 1 240 ? -18.710 -1.964 21.250 1.00 97.31 240 ARG A O 1
ATOM 1845 N N . GLN A 1 241 ? -17.431 -1.690 23.076 1.00 97.44 241 GLN A N 1
ATOM 1846 C CA . GLN A 1 241 ? -18.442 -2.114 24.049 1.00 97.44 241 GLN A CA 1
ATOM 1847 C C . GLN A 1 241 ? -19.631 -1.152 24.115 1.00 97.44 241 GLN A C 1
ATOM 1849 O O . GLN A 1 241 ? -20.768 -1.611 24.146 1.00 97.44 241 GLN A O 1
ATOM 1854 N N . LEU A 1 242 ? -19.372 0.160 24.098 1.00 97.19 242 LEU A N 1
ATOM 1855 C CA . LEU A 1 242 ? -20.406 1.196 24.104 1.00 97.19 242 LEU A CA 1
ATOM 1856 C C . LEU A 1 242 ? -21.253 1.163 22.828 1.00 97.19 242 LEU A C 1
ATOM 1858 O O . LEU A 1 242 ? -22.472 1.260 22.910 1.00 97.19 242 LEU A O 1
ATOM 1862 N N . ALA A 1 243 ? -20.621 0.982 21.666 1.00 97.19 243 ALA A N 1
ATOM 1863 C CA . ALA A 1 243 ? -21.331 0.851 20.395 1.00 97.19 243 ALA A CA 1
ATOM 1864 C C . ALA A 1 243 ? -22.130 -0.466 20.301 1.00 97.19 243 ALA A C 1
ATOM 1866 O O . ALA A 1 243 ? -23.216 -0.516 19.721 1.00 97.19 243 ALA A O 1
ATOM 1867 N N . GLY A 1 244 ? -21.596 -1.545 20.880 1.00 97.81 244 GLY A N 1
ATOM 1868 C CA . GLY A 1 244 ? -22.216 -2.864 20.890 1.00 97.81 244 GLY A CA 1
ATOM 1869 C C . GLY A 1 244 ? -22.124 -3.611 19.553 1.00 97.81 244 GLY A C 1
ATOM 1870 O O . GLY A 1 244 ? -21.740 -3.080 18.508 1.00 97.81 244 GLY A O 1
ATOM 1871 N N . GLY A 1 245 ? -22.490 -4.896 19.581 1.00 97.50 245 GLY A N 1
ATOM 1872 C CA . GLY A 1 245 ? -22.335 -5.790 18.428 1.00 97.50 245 GLY A CA 1
ATOM 1873 C C . GLY A 1 245 ? -23.163 -5.381 17.204 1.00 97.50 245 GLY A C 1
ATOM 1874 O O . GLY A 1 245 ? -22.697 -5.531 16.078 1.00 97.50 245 GLY A O 1
ATOM 1875 N N . ALA A 1 246 ? -24.358 -4.819 17.407 1.00 97.38 246 ALA A N 1
ATOM 1876 C CA . ALA A 1 246 ? -25.213 -4.366 16.310 1.00 97.38 246 ALA A CA 1
ATOM 1877 C C . ALA A 1 246 ? -24.564 -3.223 15.511 1.00 97.38 246 ALA A C 1
ATOM 1879 O O . ALA A 1 246 ? -24.536 -3.286 14.285 1.00 97.38 246 ALA A O 1
ATOM 1880 N N . ALA A 1 247 ? -23.979 -2.229 16.189 1.00 97.69 247 ALA A N 1
ATOM 1881 C CA . ALA A 1 247 ? -23.279 -1.128 15.529 1.00 97.69 247 ALA A CA 1
ATOM 1882 C C . ALA A 1 247 ? -22.040 -1.615 14.765 1.00 97.69 247 ALA A C 1
ATOM 1884 O O . ALA A 1 247 ? -21.816 -1.194 13.632 1.00 97.69 247 ALA A O 1
ATOM 1885 N N . ILE A 1 248 ? -21.276 -2.555 15.340 1.00 98.00 248 ILE A N 1
ATOM 1886 C CA . ILE A 1 248 ? -20.131 -3.179 14.658 1.00 98.00 248 ILE A CA 1
ATOM 1887 C C . ILE A 1 248 ? -20.591 -3.901 13.386 1.00 98.00 248 ILE A C 1
ATOM 1889 O O . ILE A 1 248 ? -19.997 -3.708 12.330 1.00 98.00 248 ILE A O 1
ATOM 1893 N N . LEU A 1 249 ? -21.660 -4.701 13.449 1.00 97.62 249 LEU A N 1
ATOM 1894 C CA . LEU A 1 249 ? -22.187 -5.391 12.268 1.00 97.62 249 LEU A CA 1
ATOM 1895 C C . LEU A 1 249 ? -22.683 -4.419 11.195 1.00 97.62 249 LEU A C 1
ATOM 1897 O O . LEU A 1 249 ? -22.429 -4.649 10.013 1.00 97.62 249 LEU A O 1
ATOM 1901 N N . THR A 1 250 ? -23.365 -3.344 11.591 1.00 97.06 250 THR A N 1
ATOM 1902 C CA . THR A 1 250 ? -23.792 -2.289 10.666 1.00 97.06 250 THR A CA 1
ATOM 1903 C C . THR A 1 250 ? -22.585 -1.660 9.979 1.00 97.06 250 THR A C 1
ATOM 1905 O O . THR A 1 250 ? -22.559 -1.601 8.753 1.00 97.06 250 THR A O 1
ATOM 1908 N N . LEU A 1 251 ? -21.556 -1.281 10.746 1.00 97.50 251 LEU A N 1
ATOM 1909 C CA . LEU A 1 251 ? -20.318 -0.700 10.225 1.00 97.50 251 LEU A CA 1
ATOM 1910 C C . LEU A 1 251 ? -19.627 -1.632 9.213 1.00 97.50 251 LEU A C 1
ATOM 1912 O O . LEU A 1 251 ? -19.242 -1.195 8.130 1.00 97.50 251 LEU A O 1
ATOM 1916 N N . LEU A 1 252 ? -19.503 -2.922 9.544 1.00 96.88 252 LEU A N 1
ATOM 1917 C CA . LEU A 1 252 ? -18.840 -3.927 8.704 1.00 96.88 252 LEU A CA 1
ATOM 1918 C C . LEU A 1 252 ? -19.561 -4.191 7.372 1.00 96.88 252 LEU A C 1
ATOM 1920 O O . LEU A 1 252 ? -18.928 -4.668 6.431 1.00 96.88 252 LEU A O 1
ATOM 1924 N N . ARG A 1 253 ? -20.861 -3.885 7.288 1.00 95.62 253 ARG A N 1
ATOM 1925 C CA . ARG A 1 253 ? -21.707 -4.100 6.102 1.00 95.62 253 ARG A CA 1
ATOM 1926 C C . ARG A 1 253 ? -21.877 -2.857 5.229 1.00 95.62 253 ARG A C 1
ATOM 1928 O O . ARG A 1 253 ? -22.559 -2.938 4.209 1.00 95.62 253 ARG A O 1
ATOM 1935 N N . LEU A 1 254 ? -21.295 -1.718 5.610 1.00 93.19 254 LEU A N 1
ATOM 1936 C CA . LEU A 1 254 ? -21.400 -0.493 4.819 1.00 93.19 254 LEU A CA 1
ATOM 1937 C C . LEU A 1 254 ? -20.754 -0.686 3.434 1.00 93.19 254 LEU A C 1
ATOM 1939 O O . LEU A 1 254 ? -19.586 -1.083 3.358 1.00 93.19 254 LEU A O 1
ATOM 1943 N N . PRO A 1 255 ? -21.475 -0.396 2.335 1.00 87.06 255 PRO A N 1
ATOM 1944 C CA . PRO A 1 255 ? -20.927 -0.525 0.992 1.00 87.06 255 PRO A CA 1
ATOM 1945 C C . PRO A 1 255 ? -19.865 0.549 0.723 1.00 87.06 255 PRO A C 1
ATOM 1947 O O . PRO A 1 255 ? -19.905 1.646 1.280 1.00 87.06 255 PRO A O 1
ATOM 1950 N N . ALA A 1 256 ? -18.922 0.262 -0.170 1.00 82.12 256 ALA A N 1
ATOM 1951 C CA . ALA A 1 256 ? -18.014 1.274 -0.702 1.00 82.12 256 ALA A CA 1
ATOM 1952 C C . ALA A 1 256 ? -18.614 1.906 -1.982 1.00 82.12 256 ALA A C 1
ATOM 1954 O O . ALA A 1 256 ? -19.116 1.157 -2.824 1.00 82.12 256 ALA A O 1
ATOM 1955 N N . PRO A 1 257 ? -18.562 3.243 -2.169 1.00 81.50 257 PRO A N 1
ATOM 1956 C CA . PRO A 1 257 ? -18.163 4.271 -1.203 1.00 81.50 257 PRO A CA 1
ATOM 1957 C C . PRO A 1 257 ? -19.323 4.665 -0.260 1.00 81.50 257 PRO A C 1
ATOM 1959 O O . PRO A 1 257 ? -20.437 4.909 -0.711 1.00 81.50 257 PRO A O 1
ATOM 1962 N N . SER A 1 258 ? -19.047 4.796 1.041 1.00 88.25 258 SER A N 1
ATOM 1963 C CA . SER A 1 258 ? -19.958 5.389 2.039 1.00 88.25 258 SER A CA 1
ATOM 1964 C C . SER A 1 258 ? -19.211 6.431 2.868 1.00 88.25 258 SER A C 1
ATOM 1966 O O . SER A 1 258 ? -18.018 6.274 3.133 1.00 88.25 258 SER A O 1
ATOM 1968 N N . VAL A 1 259 ? -19.909 7.485 3.290 1.00 92.88 259 VAL A N 1
ATOM 1969 C CA . VAL A 1 259 ? -19.377 8.482 4.229 1.00 92.88 259 VAL A CA 1
ATOM 1970 C C . VAL A 1 259 ? -19.721 8.035 5.643 1.00 92.88 259 VAL A C 1
ATOM 1972 O O . VAL A 1 259 ? -20.882 7.755 5.926 1.00 92.88 259 VAL A O 1
ATOM 1975 N N . LEU A 1 260 ? -18.712 7.955 6.509 1.00 95.56 260 LEU A N 1
ATOM 1976 C CA . LEU A 1 260 ? -18.894 7.592 7.911 1.00 95.56 260 LEU A CA 1
ATOM 1977 C C . LEU A 1 260 ? -19.182 8.838 8.746 1.00 95.56 260 LEU A C 1
ATOM 1979 O O . LEU A 1 260 ? -18.460 9.833 8.623 1.00 95.56 260 LEU A O 1
ATOM 1983 N N . ASP A 1 261 ? -20.184 8.766 9.618 1.00 96.31 261 ASP A N 1
ATOM 1984 C CA . ASP A 1 261 ? -20.367 9.762 10.677 1.00 96.31 261 ASP A CA 1
ATOM 1985 C C . ASP A 1 261 ? -19.244 9.674 11.733 1.00 96.31 261 ASP A C 1
ATOM 1987 O O . ASP A 1 261 ? -18.398 8.777 11.703 1.00 96.31 261 ASP A O 1
ATOM 1991 N N . GLU A 1 262 ? -19.189 10.634 12.656 1.00 96.38 262 GLU A N 1
ATOM 1992 C CA . GLU A 1 262 ? -18.107 10.709 13.644 1.00 96.38 262 GLU A CA 1
ATOM 1993 C C . GLU A 1 262 ? -18.037 9.464 14.547 1.00 96.38 262 GLU A C 1
ATOM 1995 O O . GLU A 1 262 ? -16.947 8.952 14.818 1.00 96.38 262 GLU A O 1
ATOM 2000 N N . GLU A 1 263 ? -19.183 8.927 14.965 1.00 96.19 263 GLU A N 1
ATOM 2001 C CA . GLU A 1 263 ? -19.251 7.741 15.823 1.00 96.19 263 GLU A CA 1
ATOM 2002 C C . GLU A 1 263 ? -18.733 6.496 15.089 1.00 96.19 263 GLU A C 1
ATOM 2004 O O . GLU A 1 263 ? -17.938 5.721 15.634 1.00 96.19 263 GLU A O 1
ATOM 2009 N N . GLN A 1 264 ? -19.112 6.332 13.821 1.00 97.56 264 GLN A N 1
ATOM 2010 C CA . GLN A 1 264 ? -18.639 5.269 12.938 1.00 97.56 264 GLN A CA 1
ATOM 2011 C C . GLN A 1 264 ? -17.142 5.392 12.646 1.00 97.56 264 GLN A C 1
ATOM 2013 O O . GLN A 1 264 ? -16.446 4.372 12.592 1.00 97.56 264 GLN A O 1
ATOM 2018 N N . GLN A 1 265 ? -16.615 6.610 12.490 1.00 97.50 265 GLN A N 1
ATOM 2019 C CA . GLN A 1 265 ? -15.176 6.837 12.340 1.00 97.50 265 GLN A CA 1
ATOM 2020 C C . GLN A 1 265 ? -14.424 6.407 13.606 1.00 97.50 265 GLN A C 1
ATOM 2022 O O . GLN A 1 265 ? -13.466 5.636 13.522 1.00 97.50 265 GLN A O 1
ATOM 2027 N N . GLN A 1 266 ? -14.884 6.824 14.789 1.00 96.88 266 GLN A N 1
ATOM 2028 C CA . GLN A 1 266 ? -14.283 6.421 16.065 1.00 96.88 266 GLN A CA 1
ATOM 2029 C C . GLN A 1 266 ? -14.349 4.901 16.275 1.00 96.88 266 GLN A C 1
ATOM 2031 O O . GLN A 1 266 ? -13.361 4.284 16.684 1.00 96.88 266 GLN A O 1
ATOM 2036 N N . LEU A 1 267 ? -15.481 4.273 15.940 1.00 98.06 267 LEU A N 1
ATOM 2037 C CA . LEU A 1 267 ? -15.647 2.822 16.014 1.00 98.06 267 LEU A CA 1
ATOM 2038 C C . LEU A 1 267 ? -14.720 2.084 15.036 1.00 98.06 267 LEU A C 1
ATOM 2040 O O . LEU A 1 267 ? -14.126 1.069 15.404 1.00 98.06 267 LEU A O 1
ATOM 2044 N N . SER A 1 268 ? -14.536 2.615 13.826 1.00 98.12 268 SER A N 1
ATOM 2045 C CA . SER A 1 268 ? -13.599 2.083 12.828 1.00 98.12 268 SER A CA 1
ATOM 2046 C C . SER A 1 268 ? -12.165 2.081 13.355 1.00 98.12 268 SER A C 1
ATOM 2048 O O . SER A 1 268 ? -11.474 1.064 13.287 1.00 98.12 268 SER A O 1
ATOM 2050 N N . ILE A 1 269 ? -11.723 3.189 13.955 1.00 97.75 269 ILE A N 1
ATOM 2051 C CA . ILE A 1 269 ? -10.386 3.304 14.557 1.00 97.75 269 ILE A CA 1
ATOM 2052 C C . ILE A 1 269 ? -10.232 2.321 15.719 1.00 97.75 269 ILE A C 1
ATOM 2054 O O . ILE A 1 269 ? -9.207 1.644 15.830 1.00 97.75 269 ILE A O 1
ATOM 2058 N N . ALA A 1 270 ? -11.251 2.199 16.570 1.00 97.50 270 ALA A N 1
ATOM 2059 C CA . ALA A 1 270 ? -11.247 1.268 17.692 1.00 97.50 270 ALA A CA 1
ATOM 2060 C C . ALA A 1 270 ? -11.156 -0.201 17.237 1.00 97.50 270 ALA A C 1
ATOM 2062 O O . ALA A 1 270 ? -10.400 -0.987 17.814 1.00 97.50 270 ALA A O 1
ATOM 2063 N N . LEU A 1 271 ? -11.876 -0.568 16.174 1.00 97.69 271 LEU A N 1
ATOM 2064 C CA . LEU A 1 271 ? -11.809 -1.897 15.573 1.00 97.69 271 LEU A CA 1
ATOM 2065 C C . LEU A 1 271 ? -10.424 -2.171 14.976 1.00 97.69 271 LEU A C 1
ATOM 2067 O O . LEU A 1 271 ? -9.802 -3.189 15.290 1.00 97.69 271 LEU A O 1
ATOM 2071 N N . LEU A 1 272 ? -9.904 -1.248 14.165 1.00 97.38 272 LEU A N 1
ATOM 2072 C CA . LEU A 1 272 ? -8.605 -1.425 13.520 1.00 97.38 272 LEU A CA 1
ATOM 2073 C C . LEU A 1 272 ? -7.444 -1.375 14.508 1.00 97.38 272 LEU A C 1
ATOM 2075 O O . LEU A 1 272 ? -6.434 -2.034 14.273 1.00 97.38 272 LEU A O 1
ATOM 2079 N N . THR A 1 273 ? -7.590 -0.695 15.644 1.00 96.25 273 THR A N 1
ATOM 2080 C CA . THR A 1 273 ? -6.622 -0.752 16.749 1.00 96.25 273 THR A CA 1
ATOM 2081 C C . THR A 1 273 ? -6.409 -2.190 17.227 1.00 96.25 273 THR A C 1
ATOM 2083 O O . THR A 1 273 ? -5.266 -2.615 17.401 1.00 96.25 273 THR A O 1
ATOM 2086 N N . LEU A 1 274 ? -7.484 -2.976 17.381 1.00 96.19 274 LEU A N 1
ATOM 2087 C CA . LEU A 1 274 ? -7.362 -4.389 17.748 1.00 96.19 274 LEU A CA 1
ATOM 2088 C C . LEU A 1 274 ? -6.706 -5.195 16.619 1.00 96.19 274 LEU A C 1
ATOM 2090 O O . LEU A 1 274 ? -5.722 -5.905 16.852 1.00 96.19 274 LEU A O 1
ATOM 2094 N N . LEU A 1 275 ? -7.253 -5.096 15.404 1.00 95.75 275 LEU A N 1
ATOM 2095 C CA . LEU A 1 275 ? -6.858 -5.941 14.269 1.00 95.75 275 LEU A CA 1
ATOM 2096 C C . LEU A 1 275 ? -5.424 -5.670 13.785 1.00 95.75 275 LEU A C 1
ATOM 2098 O O . LEU A 1 275 ? -4.782 -6.553 13.219 1.00 95.75 275 LEU A O 1
ATOM 2102 N N . SER A 1 276 ? -4.898 -4.470 14.039 1.00 94.69 276 SER A N 1
ATOM 2103 C CA . SER A 1 276 ? -3.538 -4.062 13.663 1.00 94.69 276 SER A CA 1
ATOM 2104 C C . SER A 1 276 ? -2.538 -4.018 14.828 1.00 94.69 276 SER A C 1
ATOM 2106 O O . SER A 1 276 ? -1.386 -3.589 14.654 1.00 94.69 276 SER A O 1
ATOM 2108 N N . SER A 1 277 ? -2.951 -4.486 16.011 1.00 93.00 277 SER A N 1
ATOM 2109 C CA . SER A 1 277 ? -2.069 -4.650 17.171 1.00 93.00 277 SER A CA 1
ATOM 2110 C C . SER A 1 277 ? -0.853 -5.519 16.834 1.00 93.00 277 SER A C 1
ATOM 2112 O O . SER A 1 277 ? -0.933 -6.407 15.985 1.00 93.00 277 SER A O 1
ATOM 2114 N N . ASP A 1 278 ? 0.279 -5.295 17.510 1.00 90.44 278 ASP A N 1
ATOM 2115 C CA . ASP A 1 278 ? 1.542 -5.987 17.197 1.00 90.44 278 ASP A CA 1
ATOM 2116 C C . ASP A 1 278 ? 1.397 -7.523 17.215 1.00 90.44 278 ASP A C 1
ATOM 2118 O O . ASP A 1 278 ? 1.994 -8.210 16.392 1.00 90.44 278 ASP A O 1
ATOM 2122 N N . ARG A 1 279 ? 0.536 -8.063 18.091 1.00 91.62 279 ARG A N 1
ATOM 2123 C CA . ARG A 1 279 ? 0.256 -9.508 18.200 1.00 91.62 279 ARG A CA 1
ATOM 2124 C C . ARG A 1 279 ? -0.559 -10.078 17.037 1.00 91.62 279 ARG A C 1
ATOM 2126 O O . ARG A 1 279 ? -0.489 -11.275 16.787 1.00 91.62 279 ARG A O 1
ATOM 2133 N N . ARG A 1 280 ? -1.376 -9.255 16.373 1.00 93.06 280 ARG A N 1
ATOM 2134 C CA . ARG A 1 280 ? -2.346 -9.691 15.351 1.00 93.06 280 ARG A CA 1
ATOM 2135 C C . ARG A 1 280 ? -1.976 -9.232 13.945 1.00 93.06 280 ARG A C 1
ATOM 2137 O O . ARG A 1 280 ? -2.526 -9.742 12.974 1.00 93.06 280 ARG A O 1
ATOM 2144 N N . ARG A 1 281 ? -1.030 -8.299 13.813 1.00 91.50 281 ARG A N 1
ATOM 2145 C CA . ARG A 1 281 ? -0.696 -7.660 12.536 1.00 91.50 281 ARG A CA 1
ATOM 2146 C C . ARG A 1 281 ? -0.254 -8.636 11.445 1.00 91.50 281 ARG A C 1
ATOM 2148 O O . ARG A 1 281 ? -0.504 -8.373 10.275 1.00 91.50 281 ARG A O 1
ATOM 2155 N N . SER A 1 282 ? 0.339 -9.772 11.805 1.00 90.75 282 SER A N 1
ATOM 2156 C CA . SER A 1 282 ? 0.712 -10.825 10.850 1.00 90.75 282 SER A CA 1
ATOM 2157 C C . SER A 1 282 ? -0.480 -11.417 10.084 1.00 90.75 282 SER A C 1
ATOM 2159 O O . SER A 1 282 ? -0.288 -11.915 8.980 1.00 90.75 282 SER A O 1
ATOM 2161 N N . ALA A 1 283 ? -1.704 -11.333 10.619 1.00 93.88 283 ALA A N 1
ATOM 2162 C CA . ALA A 1 283 ? -2.924 -11.791 9.952 1.00 93.88 283 ALA A CA 1
ATOM 2163 C C . ALA A 1 283 ? -3.534 -10.750 8.993 1.00 93.88 283 ALA A C 1
ATOM 2165 O O . ALA A 1 283 ? -4.405 -11.089 8.189 1.00 93.88 283 ALA A O 1
ATOM 2166 N N . LEU A 1 284 ? -3.064 -9.497 9.036 1.00 93.44 284 LEU A N 1
ATOM 2167 C CA . LEU A 1 284 ? -3.587 -8.405 8.213 1.00 93.44 284 LEU A CA 1
ATOM 2168 C C . LEU A 1 284 ? -3.537 -8.692 6.696 1.00 93.44 284 LEU A C 1
ATOM 2170 O O . LEU A 1 284 ? -4.520 -8.375 6.034 1.00 93.44 284 LEU A O 1
ATOM 2174 N N . PRO A 1 285 ? -2.494 -9.325 6.114 1.00 90.31 285 PRO A N 1
ATOM 2175 C CA . PRO A 1 285 ? -2.478 -9.662 4.685 1.00 90.31 285 PRO A CA 1
ATOM 2176 C C . PRO A 1 285 ? -3.604 -10.598 4.288 1.00 90.31 285 PRO A C 1
ATOM 2178 O O . PRO A 1 285 ? -4.341 -10.304 3.356 1.00 90.31 285 PRO A O 1
ATOM 2181 N N . SER A 1 286 ? -3.763 -11.689 5.044 1.00 92.38 286 SER A N 1
ATOM 2182 C CA . SER A 1 286 ? -4.825 -12.666 4.819 1.00 92.38 286 SER A CA 1
ATOM 2183 C C . SER A 1 286 ? -6.184 -11.977 4.892 1.00 92.38 286 SER A C 1
ATOM 2185 O O . SER A 1 286 ? -6.998 -12.106 3.986 1.00 92.38 286 SER A O 1
ATOM 2187 N N . PHE A 1 287 ? -6.394 -11.136 5.906 1.00 95.69 287 PHE A N 1
ATOM 2188 C CA . PHE A 1 287 ? -7.615 -10.348 6.025 1.00 95.69 287 PHE A CA 1
ATOM 2189 C C . PHE A 1 287 ? -7.876 -9.447 4.804 1.00 95.69 287 PHE A C 1
ATOM 2191 O O . PHE A 1 287 ? -8.970 -9.485 4.241 1.00 95.69 287 PHE A O 1
ATOM 2198 N N . LEU A 1 288 ? -6.884 -8.665 4.366 1.00 93.75 288 LEU A N 1
ATOM 2199 C CA . LEU A 1 288 ? -7.021 -7.778 3.206 1.00 93.75 288 LEU A CA 1
ATOM 2200 C C . LEU A 1 288 ? -7.283 -8.564 1.913 1.00 93.75 288 LEU A C 1
ATOM 2202 O O . LEU A 1 288 ? -8.082 -8.122 1.087 1.00 93.75 288 LEU A O 1
ATOM 2206 N N . ASP A 1 289 ? -6.668 -9.735 1.751 1.00 91.75 289 ASP A N 1
ATOM 2207 C CA . ASP A 1 289 ? -6.889 -10.619 0.607 1.00 91.75 289 ASP A CA 1
ATOM 2208 C C . ASP A 1 289 ? -8.321 -11.178 0.585 1.00 91.75 289 ASP A C 1
ATOM 2210 O O . ASP A 1 289 ? -8.947 -11.214 -0.476 1.00 91.75 289 ASP A O 1
ATOM 2214 N N . LEU A 1 290 ? -8.879 -11.557 1.739 1.00 95.19 290 LEU A N 1
ATOM 2215 C CA . LEU A 1 290 ? -10.265 -12.031 1.844 1.00 95.19 290 LEU A CA 1
ATOM 2216 C C . LEU A 1 290 ? -11.269 -10.926 1.487 1.00 95.19 290 LEU A C 1
ATOM 2218 O O . LEU A 1 290 ? -12.168 -11.155 0.677 1.00 95.19 290 LEU A O 1
ATOM 2222 N N . ILE A 1 291 ? -11.079 -9.712 2.020 1.00 95.44 291 ILE A N 1
ATOM 2223 C CA . ILE A 1 291 ? -11.908 -8.546 1.669 1.00 95.44 291 ILE A CA 1
ATOM 2224 C C . ILE A 1 291 ? -11.803 -8.235 0.173 1.00 95.44 291 ILE A C 1
ATOM 2226 O O . ILE A 1 291 ? -12.817 -7.997 -0.485 1.00 95.44 291 ILE A O 1
ATOM 2230 N N . ARG A 1 292 ? -10.590 -8.276 -0.394 1.00 92.25 292 ARG A N 1
ATOM 2231 C CA . ARG A 1 292 ? -10.368 -8.038 -1.827 1.00 92.25 292 ARG A CA 1
ATOM 2232 C C . ARG A 1 292 ? -11.139 -9.031 -2.698 1.00 92.25 292 ARG A C 1
ATOM 2234 O O . ARG A 1 292 ? -11.676 -8.645 -3.732 1.00 92.25 292 ARG A O 1
ATOM 2241 N N . ASN A 1 293 ? -11.210 -10.289 -2.271 1.00 92.88 293 ASN A N 1
ATOM 2242 C CA . ASN A 1 293 ? -11.928 -11.356 -2.967 1.00 92.88 293 ASN A CA 1
ATOM 2243 C C . ASN A 1 293 ? -13.439 -11.375 -2.669 1.00 92.88 293 ASN A C 1
ATOM 2245 O O . ASN A 1 293 ? -14.122 -12.336 -3.016 1.00 92.88 293 ASN A O 1
ATOM 2249 N N . GLY A 1 294 ? -13.973 -10.317 -2.050 1.00 93.81 294 GLY A N 1
ATOM 2250 C CA . GLY A 1 294 ? -15.407 -10.138 -1.837 1.00 93.81 294 GLY A CA 1
ATOM 2251 C C . GLY A 1 294 ? -15.980 -10.944 -0.674 1.00 93.81 294 GLY A C 1
ATOM 2252 O O . GLY A 1 294 ? -17.198 -11.096 -0.591 1.00 93.81 294 GLY A O 1
ATOM 2253 N N . GLN A 1 295 ? -15.140 -11.469 0.223 1.00 95.69 295 GLN A N 1
ATOM 2254 C CA . GLN A 1 295 ? -15.642 -12.105 1.434 1.00 95.69 295 GLN A CA 1
ATOM 2255 C C . GLN A 1 295 ? -16.289 -11.060 2.349 1.00 95.69 295 GLN A C 1
ATOM 2257 O O . GLN A 1 295 ? -15.756 -9.966 2.540 1.00 95.69 295 GLN A O 1
ATOM 2262 N N . ASP A 1 296 ? -17.425 -11.426 2.946 1.00 95.38 296 ASP A N 1
ATOM 2263 C CA . ASP A 1 296 ? -18.077 -10.617 3.975 1.00 95.38 296 ASP A CA 1
ATOM 2264 C C . ASP A 1 296 ? -17.092 -10.268 5.102 1.00 95.38 296 ASP A C 1
ATOM 2266 O O . ASP A 1 296 ? -16.320 -11.117 5.554 1.00 95.38 296 ASP A O 1
ATOM 2270 N N . ALA A 1 297 ? -17.120 -9.019 5.570 1.00 96.69 297 ALA A N 1
ATOM 2271 C CA . ALA A 1 297 ? -16.112 -8.511 6.490 1.00 96.69 297 ALA A CA 1
ATOM 2272 C C . ALA A 1 297 ? -16.097 -9.240 7.840 1.00 96.69 297 ALA A C 1
ATOM 2274 O O . ALA A 1 297 ? -15.021 -9.487 8.389 1.00 96.69 297 ALA A O 1
ATOM 2275 N N . GLN A 1 298 ? -17.260 -9.650 8.357 1.00 97.12 298 GLN A N 1
ATOM 2276 C CA . GLN A 1 298 ? -17.330 -10.442 9.584 1.00 97.12 298 GLN A CA 1
ATOM 2277 C C . GLN A 1 298 ? -16.703 -11.824 9.362 1.00 97.12 298 GLN A C 1
ATOM 2279 O O . GLN A 1 298 ? -15.906 -12.291 10.180 1.00 97.12 298 GLN A O 1
ATOM 2284 N N . ALA A 1 299 ? -17.022 -12.470 8.238 1.00 97.44 299 ALA A N 1
ATOM 2285 C CA . ALA A 1 299 ? -16.435 -13.756 7.880 1.00 97.44 299 ALA A CA 1
ATOM 2286 C C . ALA A 1 299 ? -14.916 -13.655 7.642 1.00 97.44 299 ALA A C 1
ATOM 2288 O O . ALA A 1 299 ? -14.174 -14.543 8.067 1.00 97.44 299 ALA A O 1
ATOM 2289 N N . ALA A 1 300 ? -14.443 -12.572 7.021 1.00 97.81 300 ALA A N 1
ATOM 2290 C CA . ALA A 1 300 ? -13.026 -12.307 6.796 1.00 97.81 300 ALA A CA 1
ATOM 2291 C C . ALA A 1 300 ? -12.270 -12.106 8.119 1.00 97.81 300 ALA A C 1
ATOM 2293 O O . ALA A 1 300 ? -11.208 -12.698 8.304 1.00 97.81 300 ALA A O 1
ATOM 2294 N N . ILE A 1 301 ? -12.836 -11.351 9.074 1.00 97.75 301 ILE A N 1
ATOM 2295 C CA . ILE A 1 301 ? -12.261 -11.188 10.421 1.00 97.75 301 ILE A CA 1
ATOM 2296 C C . ILE A 1 301 ? -12.155 -12.545 11.124 1.00 97.75 301 ILE A C 1
ATOM 2298 O O . ILE A 1 301 ? -11.086 -12.896 11.627 1.00 97.75 301 ILE A O 1
ATOM 2302 N N . LYS A 1 302 ? -13.227 -13.343 11.104 1.00 97.56 302 LYS A N 1
ATOM 2303 C CA . LYS A 1 302 ? -13.230 -14.681 11.707 1.00 97.56 302 LYS A CA 1
ATOM 2304 C C . LYS A 1 302 ? -12.187 -15.599 11.078 1.00 97.56 302 LYS A C 1
ATOM 2306 O O . LYS A 1 302 ? -11.484 -16.299 11.797 1.00 97.56 302 LYS A O 1
ATOM 2311 N N . THR A 1 303 ? -12.070 -15.579 9.754 1.00 97.69 303 THR A N 1
ATOM 2312 C CA . THR A 1 303 ? -11.150 -16.450 9.010 1.00 97.69 303 THR A CA 1
ATOM 2313 C C . THR A 1 303 ? -9.691 -16.053 9.232 1.00 97.69 303 THR A C 1
ATOM 2315 O O . THR A 1 303 ? -8.864 -16.915 9.511 1.00 97.69 303 THR A O 1
ATOM 2318 N N . ALA A 1 304 ? -9.364 -14.762 9.143 1.00 97.00 304 ALA A N 1
ATOM 2319 C CA . ALA A 1 304 ? -7.984 -14.294 9.252 1.00 97.00 304 ALA A CA 1
ATOM 2320 C C . ALA A 1 304 ? -7.483 -14.217 10.701 1.00 97.00 304 ALA A C 1
ATOM 2322 O O . ALA A 1 304 ? -6.332 -14.552 10.969 1.00 97.00 304 ALA A O 1
ATOM 2323 N N . TYR A 1 305 ? -8.330 -13.779 11.638 1.00 96.62 305 TYR A N 1
ATOM 2324 C CA . TYR A 1 305 ? -7.926 -13.503 13.021 1.00 96.62 305 TYR A CA 1
ATOM 2325 C C . TYR A 1 305 ? -8.432 -14.524 14.042 1.00 96.62 305 TYR A C 1
ATOM 2327 O O . TYR A 1 305 ? -8.026 -14.453 15.204 1.00 96.62 305 TYR A O 1
ATOM 2335 N N . GLY A 1 306 ? -9.335 -15.429 13.653 1.00 96.56 306 GLY A N 1
ATOM 2336 C CA . GLY A 1 306 ? -9.998 -16.338 14.590 1.00 96.56 306 GLY A CA 1
ATOM 2337 C C . GLY A 1 306 ? -10.917 -15.620 15.583 1.00 96.56 306 GLY A C 1
ATOM 2338 O O . GLY A 1 306 ? -11.105 -16.122 16.684 1.00 96.56 306 GLY A O 1
ATOM 2339 N N . LEU A 1 307 ? -11.432 -14.435 15.227 1.00 96.62 307 LEU A N 1
ATOM 2340 C CA . LEU A 1 307 ? -12.273 -13.601 16.092 1.00 96.62 307 LEU A CA 1
ATOM 2341 C C . LEU A 1 307 ? -13.727 -13.609 15.622 1.00 96.62 307 LEU A C 1
ATOM 2343 O O . LEU A 1 307 ? -14.006 -13.308 14.461 1.00 96.62 307 LEU A O 1
ATOM 2347 N N . ASP A 1 308 ? -14.657 -13.907 16.524 1.00 95.81 308 ASP A N 1
ATOM 2348 C CA . ASP A 1 308 ? -16.081 -13.671 16.295 1.00 95.81 308 ASP A CA 1
ATOM 2349 C C . ASP A 1 308 ? -16.541 -12.295 16.818 1.00 95.81 308 ASP A C 1
ATOM 2351 O O . ASP A 1 308 ? -15.752 -11.493 17.316 1.00 95.81 308 ASP A O 1
ATOM 2355 N N . LEU A 1 309 ? -17.835 -11.987 16.674 1.00 95.06 309 LEU A N 1
ATOM 2356 C CA . LEU A 1 309 ? -18.386 -10.700 17.109 1.00 95.06 309 LEU A CA 1
ATOM 2357 C C . LEU A 1 309 ? -18.268 -10.490 18.627 1.00 95.06 309 LEU A C 1
ATOM 2359 O O . LEU A 1 309 ? -18.049 -9.361 19.062 1.00 95.06 309 LEU A O 1
ATOM 2363 N N . ASN A 1 310 ? -18.400 -11.552 19.423 1.00 95.06 310 ASN A N 1
ATOM 2364 C CA . ASN A 1 310 ? -18.261 -11.458 20.872 1.00 95.06 310 ASN A CA 1
ATOM 2365 C C . ASN A 1 310 ? -16.803 -11.191 21.241 1.00 95.06 310 ASN A C 1
ATOM 2367 O O . ASN A 1 310 ? -16.545 -10.348 22.097 1.00 95.06 310 ASN A O 1
ATOM 2371 N N . ASP A 1 311 ? -15.856 -11.821 20.544 1.00 95.69 311 ASP A N 1
ATOM 2372 C CA . ASP A 1 311 ? -14.426 -11.569 20.713 1.00 95.69 311 ASP A CA 1
ATOM 2373 C C . ASP A 1 311 ? -14.049 -10.109 20.401 1.00 95.69 311 ASP A C 1
ATOM 2375 O O . ASP A 1 311 ? -13.134 -9.555 21.006 1.00 95.69 311 ASP A O 1
ATOM 2379 N N . LEU A 1 312 ? -14.771 -9.443 19.491 1.00 94.44 312 LEU A N 1
ATOM 2380 C CA . LEU A 1 312 ? -14.583 -8.013 19.215 1.00 94.44 312 LEU A CA 1
ATOM 2381 C C . LEU A 1 312 ? -15.084 -7.096 20.345 1.00 94.44 312 LEU A C 1
ATOM 2383 O O . LEU A 1 312 ? -14.745 -5.911 20.339 1.00 94.44 312 LEU A O 1
ATOM 2387 N N . LEU A 1 313 ? -15.865 -7.608 21.296 1.00 95.31 313 LEU A N 1
ATOM 2388 C CA . LEU A 1 313 ? -16.416 -6.857 22.432 1.00 95.31 313 LEU A CA 1
ATOM 2389 C C . LEU A 1 313 ? -15.684 -7.139 23.754 1.00 95.31 313 LEU A C 1
ATOM 2391 O O . LEU A 1 313 ? -15.931 -6.455 24.750 1.00 95.31 313 LEU A O 1
ATOM 2395 N N . ILE A 1 314 ? -14.775 -8.115 23.777 1.00 92.50 314 ILE A N 1
ATOM 2396 C CA . ILE A 1 314 ? -14.005 -8.516 24.963 1.00 92.50 314 ILE A CA 1
ATOM 2397 C C . ILE A 1 314 ? -12.498 -8.374 24.716 1.00 92.50 314 ILE A C 1
ATOM 2399 O O . ILE A 1 314 ? -12.028 -8.370 23.579 1.00 92.50 314 ILE A O 1
ATOM 2403 N N . GLU A 1 315 ? -11.719 -8.219 25.787 1.00 71.44 315 GLU A N 1
ATOM 2404 C CA . GLU A 1 315 ? -10.256 -8.206 25.692 1.00 71.44 315 GLU A CA 1
ATOM 2405 C C . GLU A 1 315 ? -9.726 -9.648 25.656 1.00 71.44 315 GLU A C 1
ATOM 2407 O O . GLU A 1 315 ? -10.006 -10.432 26.564 1.00 71.44 315 GLU A O 1
ATOM 2412 N N . ARG A 1 316 ? -8.975 -9.998 24.605 1.00 61.53 316 ARG A N 1
ATOM 2413 C CA . ARG A 1 316 ? -8.187 -11.236 24.497 1.00 61.53 316 ARG A CA 1
ATOM 2414 C C . ARG A 1 316 ? -6.790 -10.943 23.964 1.00 61.53 316 ARG A C 1
ATOM 2416 O O . ARG A 1 316 ? -6.694 -10.432 22.816 1.00 61.53 316 ARG A O 1
#

Radius of gyration: 23.88 Å; chains: 1; bounding box: 46×49×80 Å

Foldseek 3Di:
DDVVVQVVQWDLAFPDDDLFWTWTDGPVDIDIDTLVVDQLCSNLVNLLVPPPDDLLSSLQSCVVNVVQVSNQVSCLVPCQLHADDPSNLVSLQVVLVVVCVVVVFDPDDQATEDPDDPVLCVVLVVLLVLLVVLLCVLCVLSNDDQAHGHAYEYEDDPDDDPVQADWPLGSRHTYFYDYDDSPSLVSSLRSNLSSLVSSLVSNPAAPLGDQPLQSLQSSLCSSCVSSVHHPDLVVLLVLDQVCDLVNVLVLLPDGPPDDDDPSSSSNSNSQVSVCSPPVNVNLVSQLRVCVNVVHRNQVSCCVSRVDHSVNSNDDD

Secondary structure (DSSP, 8-state):
--HHHHHTTS-SS-SEE-SSEEEE--SSS-EEEEGGGS-HHHHHHHHHH-TTS-HHHHHHHHHHTT-HHHHHHHHHHHTTT-PPPHHHHHHHHHHHHHHHHHTTPPTT-SEEEESS-HHHHHHHHHHHHHHHHHHHHHHGGGT----BS-EEEEE--SS--GGG-S-B--SBS-EEEE-S---HHHHHHHHHHHHHHHHHHHT---TT-S-HHHHHHHHHHHHHHHTT-PPPHHHHHHHHHHHHHHHHHHHHTPPSS-PPPHHHHHHHHHHHHHHTSTTTGGGHHHHHHHHHTT--HHHHHHHHH---TTGGGS--

pLDDT: mean 86.96, std 10.94, range [44.41, 98.12]